Protein AF-A0A7Y7NI72-F1 (afdb_monomer)

Radius of gyration: 23.41 Å; Cα contacts (8 Å, |Δi|>4): 593; chains: 1; bounding box: 50×50×91 Å

Structure (mmCIF, N/CA/C/O backbone):
data_AF-A0A7Y7NI72-F1
#
_entry.id   AF-A0A7Y7NI72-F1
#
loop_
_atom_site.group_PDB
_atom_site.id
_atom_site.type_symbol
_atom_site.label_atom_id
_atom_site.label_alt_id
_atom_site.label_comp_id
_atom_site.label_asym_id
_atom_site.label_entity_id
_atom_site.label_seq_id
_atom_site.pdbx_PDB_ins_code
_atom_site.Cartn_x
_atom_site.Cartn_y
_atom_site.Cartn_z
_atom_site.occupancy
_atom_site.B_iso_or_equiv
_atom_site.auth_seq_id
_atom_site.auth_comp_id
_atom_site.auth_asym_id
_atom_site.auth_atom_id
_atom_site.pdbx_PDB_model_num
ATOM 1 N N . MET A 1 1 ? -14.167 2.691 52.948 1.00 35.19 1 MET A N 1
ATOM 2 C CA . MET A 1 1 ? -14.094 1.605 51.948 1.00 35.19 1 MET A CA 1
ATOM 3 C C . MET A 1 1 ? -15.358 1.647 51.094 1.00 35.19 1 MET A C 1
ATOM 5 O O . MET A 1 1 ? -16.311 0.945 51.371 1.00 35.19 1 MET A O 1
ATOM 9 N N . PHE A 1 2 ? -15.394 2.536 50.101 1.00 34.03 2 PHE A N 1
ATOM 10 C CA . PHE A 1 2 ? -16.442 2.590 49.077 1.00 34.03 2 PHE A CA 1
ATOM 11 C C . PHE A 1 2 ? -15.719 2.608 47.733 1.00 34.03 2 PHE A C 1
ATOM 13 O O . PHE A 1 2 ? -15.450 3.659 47.158 1.00 34.03 2 PHE A O 1
ATOM 20 N N . ILE A 1 3 ? -15.306 1.427 47.272 1.00 36.97 3 ILE A N 1
ATOM 21 C CA . ILE A 1 3 ? -14.880 1.257 45.885 1.00 36.97 3 ILE A CA 1
ATOM 22 C C . ILE A 1 3 ? -16.180 1.151 45.097 1.00 36.97 3 ILE A C 1
ATOM 24 O O . ILE A 1 3 ? -16.758 0.076 44.954 1.00 36.97 3 ILE A O 1
ATOM 28 N N . ALA A 1 4 ? -16.683 2.307 44.665 1.00 39.31 4 ALA A N 1
ATOM 29 C CA . ALA A 1 4 ? -17.740 2.367 43.678 1.00 39.31 4 ALA A CA 1
ATOM 30 C C . ALA A 1 4 ? -17.236 1.639 42.429 1.00 39.31 4 ALA A C 1
ATOM 32 O O . ALA A 1 4 ? -16.283 2.056 41.769 1.00 39.31 4 ALA A O 1
ATOM 33 N N . ASN A 1 5 ? -17.859 0.502 42.158 1.00 41.22 5 ASN A N 1
ATOM 34 C CA . ASN A 1 5 ? -17.678 -0.275 40.953 1.00 41.22 5 ASN A CA 1
ATOM 35 C C . ASN A 1 5 ? -18.276 0.550 39.804 1.00 41.22 5 ASN A C 1
ATOM 37 O O . ASN A 1 5 ? -19.458 0.424 39.487 1.00 41.22 5 ASN A O 1
ATOM 41 N N . THR A 1 6 ? -17.495 1.470 39.231 1.00 41.97 6 THR A N 1
ATOM 42 C CA . THR A 1 6 ? -17.896 2.225 38.043 1.00 41.97 6 THR A CA 1
ATOM 43 C C . THR A 1 6 ? -17.931 1.243 36.878 1.00 41.97 6 THR A C 1
ATOM 45 O O . THR A 1 6 ? -16.964 1.095 36.129 1.00 41.97 6 THR A O 1
ATOM 48 N N . LEU A 1 7 ? -19.050 0.534 36.732 1.00 46.41 7 LEU A N 1
ATOM 49 C CA . LEU A 1 7 ? -19.449 -0.069 35.471 1.00 46.41 7 LEU A CA 1
ATOM 50 C C . LEU A 1 7 ? -19.474 1.076 34.461 1.00 46.41 7 LEU A C 1
ATOM 52 O O . LEU A 1 7 ? -20.432 1.840 34.406 1.00 46.41 7 LEU A O 1
ATOM 56 N N . ALA A 1 8 ? -18.372 1.254 33.732 1.00 55.50 8 ALA A N 1
ATOM 57 C CA . ALA A 1 8 ? -18.283 2.244 32.678 1.00 55.50 8 ALA A CA 1
ATOM 58 C C . ALA A 1 8 ? -19.450 1.985 31.724 1.00 55.50 8 ALA A C 1
ATOM 60 O O . ALA A 1 8 ? -19.500 0.945 31.062 1.00 55.50 8 ALA A O 1
ATOM 61 N N . THR A 1 9 ? -20.414 2.902 31.710 1.00 57.38 9 THR A N 1
ATOM 62 C CA . THR A 1 9 ? -21.564 2.862 30.818 1.00 57.38 9 THR A CA 1
ATOM 63 C C . THR A 1 9 ? -21.022 2.809 29.398 1.00 57.38 9 THR A C 1
ATOM 65 O O . THR A 1 9 ? -20.339 3.725 28.934 1.00 57.38 9 THR A O 1
ATOM 68 N N . LYS A 1 10 ? -21.234 1.678 28.727 1.00 69.50 10 LYS A N 1
ATOM 69 C CA . LYS A 1 10 ? -20.748 1.474 27.363 1.00 69.50 10 LYS A CA 1
ATOM 70 C C . LYS A 1 10 ? -21.620 2.297 26.435 1.00 69.50 10 LYS A C 1
ATOM 72 O O . LYS A 1 10 ? -22.841 2.204 26.500 1.00 69.50 10 LYS A O 1
ATOM 77 N N . ALA A 1 11 ? -20.996 3.081 25.565 1.00 87.06 11 ALA A N 1
ATOM 78 C CA . ALA A 1 11 ? -21.735 3.922 24.627 1.00 87.06 11 ALA A CA 1
ATOM 79 C C . ALA A 1 11 ? -22.270 3.143 23.416 1.00 87.06 11 ALA A C 1
ATOM 81 O O . ALA A 1 11 ? -23.120 3.654 22.693 1.00 87.06 11 ALA A O 1
ATOM 82 N N . TYR A 1 12 ? -21.756 1.932 23.185 1.00 91.69 12 TYR A N 1
ATOM 83 C CA . TYR A 1 12 ? -22.093 1.094 22.038 1.00 91.69 12 TYR A CA 1
ATOM 84 C C . TYR A 1 12 ? -22.238 -0.363 22.479 1.00 91.69 12 TYR A C 1
ATOM 86 O O . TYR A 1 12 ? -21.427 -0.855 23.266 1.00 91.69 12 TYR A O 1
ATOM 94 N N . SER A 1 13 ? -23.244 -1.053 21.942 1.00 90.25 13 SER A N 1
ATOM 95 C CA . SER A 1 13 ? -23.438 -2.500 22.103 1.00 90.25 13 SER A CA 1
ATOM 96 C C . SER A 1 13 ? -22.599 -3.315 21.114 1.00 90.25 13 SER A C 1
ATOM 98 O O . SER A 1 13 ? -22.147 -4.405 21.460 1.00 90.25 13 SER A O 1
ATOM 100 N N . LYS A 1 14 ? -22.332 -2.755 19.923 1.00 96.75 14 LYS A N 1
ATOM 101 C CA . LYS A 1 14 ? -21.607 -3.406 18.826 1.00 96.75 14 LYS A CA 1
ATOM 102 C C . LYS A 1 14 ? -20.655 -2.461 18.100 1.00 96.75 14 LYS A C 1
ATOM 104 O O . LYS A 1 14 ? -20.971 -1.287 17.879 1.00 96.75 14 LYS A O 1
ATOM 109 N N . ILE A 1 15 ? -19.510 -2.991 17.677 1.00 97.88 15 ILE A N 1
ATOM 110 C CA . ILE A 1 15 ? -18.592 -2.347 16.736 1.00 97.88 15 ILE A CA 1
ATOM 111 C C . ILE A 1 15 ? -18.435 -3.188 15.465 1.00 97.88 15 ILE A C 1
ATOM 113 O O . ILE A 1 15 ? -18.338 -4.412 15.525 1.00 97.88 15 ILE A O 1
ATOM 117 N N . ILE A 1 16 ? -18.370 -2.525 14.310 1.00 98.44 16 ILE A N 1
ATOM 118 C CA . ILE A 1 16 ? -18.155 -3.166 13.006 1.00 98.44 16 ILE A CA 1
ATOM 119 C C . ILE A 1 16 ? -16.922 -2.540 12.358 1.00 98.44 16 ILE A C 1
ATOM 121 O O . ILE A 1 16 ? -16.902 -1.350 12.041 1.00 98.44 16 ILE A O 1
ATOM 125 N N . ILE A 1 17 ? -15.873 -3.339 12.178 1.00 98.75 17 ILE A N 1
ATOM 126 C CA . ILE A 1 17 ? -14.561 -2.904 11.705 1.00 98.75 17 ILE A CA 1
ATOM 127 C C . ILE A 1 17 ? -14.356 -3.369 10.264 1.00 98.75 17 ILE A C 1
ATOM 129 O O . ILE A 1 17 ? -14.002 -4.521 10.014 1.00 98.75 17 ILE A O 1
ATOM 133 N N . TYR A 1 18 ? -14.503 -2.453 9.313 1.00 98.81 18 TYR A N 1
ATOM 134 C CA . TYR A 1 18 ? -14.156 -2.667 7.913 1.00 98.81 18 TYR A CA 1
ATOM 135 C C . TYR A 1 18 ? -12.682 -2.359 7.695 1.00 98.81 18 TYR A C 1
ATOM 137 O O . TYR A 1 18 ? -12.223 -1.246 7.966 1.00 98.81 18 TYR A O 1
ATOM 145 N N . TYR A 1 19 ? -11.921 -3.319 7.173 1.00 98.75 19 TYR A N 1
ATOM 146 C CA . TYR A 1 19 ? -10.503 -3.099 6.923 1.00 98.75 19 TYR A CA 1
ATOM 147 C C . TYR A 1 19 ? -10.014 -3.607 5.574 1.00 98.75 19 TYR A C 1
ATOM 149 O O . TYR A 1 19 ? -10.492 -4.607 5.043 1.00 98.75 19 TYR A O 1
ATOM 157 N N . PHE A 1 20 ? -8.991 -2.933 5.055 1.00 98.25 20 PHE A N 1
ATOM 158 C CA . PHE A 1 20 ? -8.155 -3.417 3.964 1.00 98.25 20 PHE A CA 1
ATOM 159 C C . PHE A 1 20 ? -6.718 -3.566 4.452 1.00 98.25 20 PHE A C 1
ATOM 161 O O . PHE A 1 20 ? -6.204 -2.704 5.160 1.00 98.25 20 PHE A O 1
ATOM 168 N N . SER A 1 21 ? -6.034 -4.644 4.066 1.00 96.38 21 SER A N 1
ATOM 169 C CA . SER A 1 21 ? -4.609 -4.785 4.357 1.00 96.38 21 SER A CA 1
ATOM 170 C C . SER A 1 21 ? -3.868 -5.569 3.281 1.00 96.38 21 SER A C 1
ATOM 172 O O . SER A 1 21 ? -4.278 -6.662 2.892 1.00 96.38 21 SER A O 1
ATOM 174 N N . GLY A 1 22 ? -2.734 -5.023 2.840 1.00 94.06 22 GLY A N 1
ATOM 175 C CA . GLY A 1 22 ? -1.805 -5.721 1.957 1.00 94.06 22 GLY A CA 1
ATOM 176 C C . GLY A 1 22 ? -0.877 -6.664 2.723 1.00 94.06 22 GLY A C 1
ATOM 177 O O . GLY A 1 22 ? -0.915 -7.877 2.525 1.00 94.06 22 GLY A O 1
ATOM 178 N N . SER A 1 23 ? -0.066 -6.113 3.630 1.00 92.00 23 SER A N 1
ATOM 179 C CA . SER A 1 23 ? 0.963 -6.864 4.366 1.00 92.00 23 SER A CA 1
ATOM 180 C C . SER A 1 23 ? 0.609 -7.190 5.827 1.00 92.00 23 SER A C 1
ATOM 182 O O . SER A 1 23 ? 1.457 -7.720 6.544 1.00 92.00 23 SER A O 1
ATOM 184 N N . GLY A 1 24 ? -0.593 -6.829 6.293 1.00 95.25 24 GLY A N 1
ATOM 185 C CA . GLY A 1 24 ? -1.114 -7.184 7.619 1.00 95.25 24 GLY A CA 1
ATOM 186 C C . GLY A 1 24 ? -1.107 -6.082 8.689 1.00 95.25 24 GLY A C 1
ATOM 187 O O . GLY A 1 24 ? -1.696 -6.292 9.742 1.00 95.25 24 GLY A O 1
ATOM 188 N N . ASN A 1 25 ? -0.530 -4.898 8.441 1.00 96.56 25 ASN A N 1
ATOM 189 C CA . ASN A 1 25 ? -0.501 -3.806 9.434 1.00 96.56 25 ASN A CA 1
ATOM 190 C C . ASN A 1 25 ? -1.907 -3.400 9.897 1.00 96.56 25 ASN A C 1
ATOM 192 O O . ASN A 1 25 ? -2.226 -3.442 11.081 1.00 96.56 25 ASN A O 1
ATOM 196 N N . SER A 1 26 ? -2.772 -3.055 8.948 1.00 97.94 26 SER A N 1
ATOM 197 C CA . SER A 1 26 ? -4.152 -2.636 9.219 1.00 97.94 26 SER A CA 1
ATOM 198 C C . SER A 1 26 ? -5.009 -3.782 9.763 1.00 97.94 26 SER A C 1
ATOM 200 O O . SER A 1 26 ? -5.884 -3.541 10.588 1.00 97.94 26 SER A O 1
ATOM 202 N N . ARG A 1 27 ? -4.709 -5.035 9.378 1.00 97.75 27 ARG A N 1
ATOM 203 C CA . ARG A 1 27 ? -5.326 -6.230 9.980 1.00 97.75 27 ARG A CA 1
ATOM 204 C C . ARG A 1 27 ? -5.023 -6.305 11.476 1.00 97.75 27 ARG A C 1
ATOM 206 O O . ARG A 1 27 ? -5.924 -6.579 12.257 1.00 97.75 27 ARG A O 1
ATOM 213 N N . ASN A 1 28 ? -3.778 -6.050 11.877 1.00 98.12 28 ASN A N 1
ATOM 214 C CA . ASN A 1 28 ? -3.392 -6.065 13.287 1.00 98.12 28 ASN A CA 1
ATOM 215 C C . ASN A 1 28 ? -4.088 -4.954 14.074 1.00 98.12 28 ASN A C 1
ATOM 217 O O . ASN A 1 28 ? -4.602 -5.224 15.151 1.00 98.12 28 ASN A O 1
ATOM 221 N N . VAL A 1 29 ? -4.182 -3.743 13.517 1.00 98.50 29 VAL A N 1
ATOM 222 C CA . VAL A 1 29 ? -4.928 -2.639 14.146 1.00 98.50 29 VAL A CA 1
ATOM 223 C C . VAL A 1 29 ? -6.406 -2.994 14.333 1.00 98.50 29 VAL A C 1
ATOM 225 O O . VAL A 1 29 ? -6.930 -2.819 15.432 1.00 98.50 29 VAL A O 1
ATOM 228 N N . ALA A 1 30 ? -7.055 -3.547 13.303 1.00 98.50 30 ALA A N 1
ATOM 229 C CA . ALA A 1 30 ? -8.434 -4.029 13.395 1.00 98.50 30 ALA A CA 1
ATOM 230 C C . ALA A 1 30 ? -8.590 -5.110 14.481 1.00 98.50 30 ALA A C 1
ATOM 232 O O . ALA A 1 30 ? -9.500 -5.039 15.303 1.00 98.50 30 ALA A O 1
ATOM 233 N N . PHE A 1 31 ? -7.660 -6.068 14.540 1.00 98.38 31 PHE A N 1
ATOM 234 C CA . PHE A 1 31 ? -7.670 -7.127 15.548 1.00 98.38 31 PHE A CA 1
ATOM 235 C C . PHE A 1 31 ? -7.473 -6.598 16.974 1.00 98.38 31 PHE A C 1
ATOM 237 O O . PHE A 1 31 ? -8.208 -6.984 17.877 1.00 98.38 31 PHE A O 1
ATOM 244 N N . TRP A 1 32 ? -6.524 -5.682 17.194 1.00 98.38 32 TRP A N 1
ATOM 245 C CA . TRP A 1 32 ? -6.299 -5.080 18.512 1.00 98.38 32 TRP A CA 1
ATOM 246 C C . TRP A 1 32 ? -7.514 -4.297 19.006 1.00 98.38 32 TRP A C 1
ATOM 248 O O . TRP A 1 32 ? -7.806 -4.320 20.203 1.00 98.38 32 TRP A O 1
ATOM 258 N N . LEU A 1 33 ? -8.224 -3.627 18.095 1.00 98.00 33 LEU A N 1
ATOM 259 C CA . LEU A 1 33 ? -9.464 -2.927 18.407 1.00 98.00 33 LEU A CA 1
ATOM 260 C C . LEU A 1 33 ? -10.587 -3.908 18.775 1.00 98.00 33 LEU A C 1
ATOM 262 O O . LEU A 1 33 ? -11.217 -3.718 19.812 1.00 98.00 33 LEU A O 1
ATOM 266 N N . SER A 1 34 ? -10.775 -4.975 17.988 1.00 97.94 34 SER A N 1
ATOM 267 C CA . SER A 1 34 ? -11.763 -6.032 18.269 1.00 97.94 34 SER A CA 1
ATOM 268 C C . SER A 1 34 ? -11.530 -6.688 19.617 1.00 97.94 34 SER A C 1
ATOM 270 O O . SER A 1 34 ? -12.437 -6.745 20.439 1.00 97.94 34 SER A O 1
ATOM 272 N N . LYS A 1 35 ? -10.285 -7.090 19.899 1.00 97.56 35 LYS A N 1
ATOM 273 C CA . LYS A 1 35 ? -9.923 -7.685 21.188 1.00 97.56 35 LYS A CA 1
ATOM 274 C C . LYS A 1 35 ? -10.222 -6.749 22.349 1.00 97.56 35 LYS A C 1
ATOM 276 O O . LYS A 1 35 ? -10.753 -7.177 23.365 1.00 97.56 35 LYS A O 1
ATOM 281 N N . CYS A 1 36 ? -9.932 -5.458 22.193 1.00 96.88 36 CYS A N 1
ATOM 282 C CA . CYS A 1 36 ? -10.262 -4.489 23.229 1.00 96.88 36 CYS A CA 1
ATOM 283 C C . CYS A 1 36 ? -11.782 -4.330 23.414 1.00 96.88 36 CYS A C 1
ATOM 285 O O . CYS A 1 36 ? -12.222 -4.143 24.546 1.00 96.88 36 CYS A O 1
ATOM 287 N N . ALA A 1 37 ? -12.581 -4.410 22.349 1.00 96.81 37 ALA A N 1
ATOM 288 C CA . ALA A 1 37 ? -14.040 -4.385 22.441 1.00 96.81 37 ALA A CA 1
ATOM 289 C C . ALA A 1 37 ? -14.599 -5.631 23.142 1.00 96.81 37 ALA A C 1
ATOM 291 O O . ALA A 1 37 ? -15.364 -5.485 24.095 1.00 96.81 37 ALA A O 1
ATOM 292 N N . GLU A 1 38 ? -14.128 -6.822 22.764 1.00 96.06 38 GLU A N 1
ATOM 293 C CA . GLU A 1 38 ? -14.469 -8.102 23.401 1.00 96.06 38 GLU A CA 1
ATOM 294 C C . GLU A 1 38 ? -14.156 -8.082 24.909 1.00 96.06 38 GLU A C 1
ATOM 296 O O . GLU A 1 38 ? -15.019 -8.390 25.729 1.00 96.06 38 GLU A O 1
ATOM 301 N N . GLU A 1 39 ? -12.960 -7.620 25.300 1.00 95.75 39 GLU A N 1
ATOM 302 C CA . GLU A 1 39 ? -12.560 -7.453 26.710 1.00 95.75 39 GLU A CA 1
ATOM 303 C C . GLU A 1 39 ? -13.476 -6.489 27.483 1.00 95.75 39 GLU A C 1
ATOM 305 O O . GLU A 1 39 ? -13.670 -6.628 28.689 1.00 95.75 39 GLU A O 1
ATOM 310 N N . ASN A 1 40 ? -14.061 -5.508 26.792 1.00 93.81 40 ASN A N 1
ATOM 311 C CA . ASN A 1 40 ? -15.030 -4.575 27.361 1.00 93.81 40 ASN A CA 1
ATOM 312 C C . ASN A 1 40 ? -16.475 -5.051 27.144 1.00 93.81 40 ASN A C 1
ATOM 314 O O . ASN A 1 40 ? -17.396 -4.255 27.285 1.00 93.81 40 ASN A O 1
ATOM 318 N N . LYS A 1 41 ? -16.700 -6.334 26.820 1.00 94.75 41 LYS A N 1
ATOM 319 C CA . LYS A 1 41 ? -18.000 -6.956 26.500 1.00 94.75 41 LYS A CA 1
ATOM 320 C C . LYS A 1 41 ? -18.851 -6.103 25.544 1.00 94.75 41 LYS A C 1
ATOM 322 O O . LYS A 1 41 ? -19.997 -5.782 25.852 1.00 94.75 41 LYS A O 1
ATOM 327 N N . VAL A 1 42 ? -18.237 -5.632 24.465 1.00 96.31 42 VAL A N 1
ATOM 328 C CA . VAL A 1 42 ? -18.899 -5.010 23.313 1.00 96.31 42 VAL A CA 1
ATOM 329 C C . VAL A 1 42 ? -18.766 -5.996 22.162 1.00 96.31 42 VAL A C 1
ATOM 331 O O . VAL A 1 42 ? -17.664 -6.484 21.908 1.00 96.31 42 VAL A O 1
ATOM 334 N N . GLU A 1 43 ? -19.874 -6.314 21.494 1.00 97.25 43 GLU A N 1
ATOM 335 C CA . GLU A 1 43 ? -19.846 -7.205 20.335 1.00 97.25 43 GLU A CA 1
ATOM 336 C C . GLU A 1 43 ? -18.940 -6.601 19.256 1.00 97.25 43 GLU A C 1
ATOM 338 O O . GLU A 1 43 ? -18.970 -5.395 19.005 1.00 97.25 43 GLU A O 1
ATOM 343 N N . SER A 1 44 ? -18.104 -7.424 18.628 1.00 97.38 44 SER A N 1
ATOM 344 C CA . SER A 1 44 ? -17.161 -6.962 17.616 1.00 97.38 44 SER A CA 1
ATOM 345 C C . SER A 1 44 ? -17.227 -7.833 16.376 1.00 97.38 44 SER A C 1
ATOM 347 O O . SER A 1 44 ? -17.095 -9.053 16.447 1.00 97.38 44 SER A O 1
ATOM 349 N N . GLN A 1 45 ? -17.379 -7.184 15.225 1.00 97.81 45 GLN A N 1
ATOM 350 C CA . GLN A 1 45 ? -17.339 -7.816 13.917 1.00 97.81 45 GLN A CA 1
ATOM 351 C C . GLN A 1 45 ? -16.194 -7.213 13.105 1.00 97.81 45 GLN A C 1
ATOM 353 O O . GLN A 1 45 ? -16.117 -5.999 12.932 1.00 97.81 45 GLN A O 1
ATOM 358 N N . ILE A 1 46 ? -15.307 -8.052 12.571 1.00 98.06 46 ILE A N 1
ATOM 359 C CA . ILE A 1 46 ? -14.225 -7.616 11.683 1.00 98.06 46 ILE A CA 1
ATOM 360 C C . ILE A 1 46 ? -14.513 -8.097 10.259 1.00 98.06 46 ILE A C 1
ATOM 362 O O . ILE A 1 46 ? -14.623 -9.295 10.013 1.00 98.06 46 ILE A O 1
ATOM 366 N N . ILE A 1 47 ? -14.552 -7.167 9.306 1.00 98.19 47 ILE A N 1
ATOM 367 C CA . ILE A 1 47 ? -14.849 -7.428 7.898 1.00 98.19 47 ILE A CA 1
ATOM 368 C C . ILE A 1 47 ? -13.654 -7.008 7.044 1.00 98.19 47 ILE A C 1
ATOM 370 O O . ILE A 1 47 ? -13.299 -5.832 6.951 1.00 98.19 47 ILE A O 1
ATOM 374 N N . ASN A 1 48 ? -13.024 -7.981 6.387 1.00 97.94 48 ASN A N 1
ATOM 375 C CA . ASN A 1 48 ? -11.988 -7.705 5.402 1.00 97.94 48 ASN A CA 1
ATOM 376 C C . ASN A 1 48 ? -12.633 -7.325 4.068 1.00 97.94 48 ASN A C 1
ATOM 378 O O . ASN A 1 48 ? -13.144 -8.195 3.362 1.00 97.94 48 ASN A O 1
ATOM 382 N N . ILE A 1 49 ? -12.546 -6.056 3.668 1.00 98.06 49 ILE A N 1
ATOM 383 C CA . ILE A 1 49 ? -13.210 -5.579 2.444 1.00 98.06 49 ILE A CA 1
ATOM 384 C C . ILE A 1 49 ? -12.651 -6.237 1.171 1.00 98.06 49 ILE A C 1
ATOM 386 O O . ILE A 1 49 ? -13.278 -6.220 0.116 1.00 98.06 49 ILE A O 1
ATOM 390 N N . ALA A 1 50 ? -11.462 -6.841 1.257 1.00 96.00 50 ALA A N 1
ATOM 391 C CA . ALA A 1 50 ? -10.863 -7.616 0.176 1.00 96.00 50 ALA A CA 1
ATOM 392 C C . ALA A 1 50 ? -11.540 -8.980 -0.068 1.00 96.00 50 ALA A C 1
ATOM 394 O O . ALA A 1 50 ? -11.245 -9.600 -1.087 1.00 96.00 50 ALA A O 1
ATOM 395 N N . GLN A 1 51 ? -12.374 -9.460 0.860 1.00 95.44 51 GLN A N 1
ATOM 396 C CA . GLN A 1 51 ? -12.973 -10.804 0.850 1.00 95.44 51 GLN A CA 1
ATOM 397 C C . GLN A 1 51 ? -14.502 -10.799 0.729 1.00 95.44 51 GLN A C 1
ATOM 399 O O . GLN A 1 51 ? -15.108 -11.862 0.786 1.00 95.44 51 GLN A O 1
ATOM 404 N N . ILE A 1 52 ? -15.111 -9.630 0.551 1.00 95.31 52 ILE A N 1
ATOM 405 C CA . ILE A 1 52 ? -16.554 -9.470 0.348 1.00 95.31 52 ILE A CA 1
ATOM 406 C C . ILE A 1 52 ? -16.834 -8.898 -1.040 1.00 95.31 52 ILE A C 1
ATOM 408 O O . ILE A 1 52 ? -15.934 -8.329 -1.677 1.00 95.31 52 ILE A O 1
ATOM 412 N N . ASP A 1 53 ? -18.090 -8.995 -1.476 1.00 93.69 53 ASP A N 1
ATOM 413 C CA . ASP A 1 53 ? -18.572 -8.127 -2.540 1.00 93.69 53 ASP A CA 1
ATOM 414 C C . ASP A 1 53 ? -18.619 -6.677 -2.031 1.00 93.69 53 ASP A C 1
ATOM 416 O O . ASP A 1 53 ? -19.142 -6.381 -0.962 1.00 93.69 53 ASP A O 1
ATOM 420 N N . ARG A 1 54 ? -18.000 -5.768 -2.784 1.00 94.31 54 ARG A N 1
ATOM 421 C CA . ARG A 1 54 ? -17.934 -4.333 -2.462 1.00 94.31 54 ARG A CA 1
ATOM 422 C C . ARG A 1 54 ? -18.967 -3.520 -3.243 1.00 94.31 54 ARG A C 1
ATOM 424 O O . ARG A 1 54 ? -18.983 -2.296 -3.115 1.00 94.31 54 ARG A O 1
ATOM 431 N N . HIS A 1 55 ? -19.760 -4.171 -4.093 1.00 90.75 55 HIS A N 1
ATOM 432 C CA . HIS A 1 55 ? -20.829 -3.550 -4.870 1.00 90.75 55 HIS A CA 1
ATOM 433 C C . HIS A 1 55 ? -22.174 -3.631 -4.149 1.00 90.75 55 HIS A C 1
ATOM 435 O O . HIS A 1 55 ? -22.909 -2.647 -4.167 1.00 90.75 55 HIS A O 1
ATOM 441 N N . SER A 1 56 ? -22.441 -4.742 -3.462 1.00 91.19 56 SER A N 1
ATOM 442 C CA . SER A 1 56 ? -23.579 -4.903 -2.559 1.00 91.19 56 SER A CA 1
ATOM 443 C C . SER A 1 56 ? -23.106 -4.893 -1.104 1.00 91.19 56 SER A C 1
ATOM 445 O O . SER A 1 56 ? -22.548 -5.876 -0.625 1.00 91.19 56 SER A O 1
ATOM 447 N N . ILE A 1 57 ? -23.273 -3.761 -0.414 1.00 93.44 57 ILE A N 1
ATOM 448 C CA . ILE A 1 57 ? -22.875 -3.594 0.991 1.00 93.44 57 ILE A CA 1
ATOM 449 C C . ILE A 1 57 ? -24.138 -3.398 1.826 1.00 93.44 57 ILE A C 1
ATOM 451 O O . ILE A 1 57 ? -24.833 -2.395 1.652 1.00 93.44 57 ILE A O 1
ATOM 455 N N . ASP A 1 58 ? -24.397 -4.321 2.748 1.00 91.56 58 ASP A N 1
ATOM 456 C CA . ASP A 1 58 ? -25.546 -4.231 3.646 1.00 91.56 58 ASP A CA 1
ATOM 457 C C . ASP A 1 58 ? -25.445 -3.023 4.583 1.00 91.56 58 ASP A C 1
ATOM 459 O O . ASP A 1 58 ? -24.358 -2.597 4.997 1.00 91.56 58 ASP A O 1
ATOM 463 N N . ALA A 1 59 ? -26.603 -2.462 4.932 1.00 93.50 59 ALA A N 1
ATOM 464 C CA . ALA A 1 59 ? -26.668 -1.396 5.917 1.00 93.50 59 ALA A CA 1
ATOM 465 C C . ALA A 1 59 ? -26.205 -1.929 7.285 1.00 93.50 59 ALA A C 1
ATOM 467 O O . ALA A 1 59 ? -26.721 -2.944 7.755 1.00 93.50 59 ALA A O 1
ATOM 468 N N . PRO A 1 60 ? -25.247 -1.260 7.948 1.00 93.81 60 PRO A N 1
ATOM 469 C CA . PRO A 1 60 ? -24.821 -1.658 9.279 1.00 93.81 60 PRO A CA 1
ATOM 470 C C . PRO A 1 60 ? -25.955 -1.456 10.285 1.00 93.81 60 PRO A C 1
ATOM 472 O O . PRO A 1 60 ? -26.742 -0.514 10.171 1.00 93.81 60 PRO A O 1
ATOM 475 N N . GLU A 1 61 ? -25.992 -2.303 11.312 1.00 93.88 61 GLU A N 1
ATOM 476 C CA . GLU A 1 61 ? -26.998 -2.228 12.373 1.00 93.88 61 GLU A CA 1
ATOM 477 C C . GLU A 1 61 ? -27.058 -0.820 12.998 1.00 93.88 61 GLU A C 1
ATOM 479 O O . GLU A 1 61 ? -26.006 -0.245 13.330 1.00 93.88 61 GLU A O 1
ATOM 484 N N . PRO A 1 62 ? -28.258 -0.239 13.183 1.00 93.62 62 PRO A N 1
ATOM 485 C CA . PRO A 1 62 ? -28.414 1.055 13.836 1.00 93.62 62 PRO A CA 1
ATOM 486 C C . PRO A 1 62 ? -27.760 1.084 15.221 1.00 93.62 62 PRO A C 1
ATOM 488 O O . PRO A 1 62 ? -27.828 0.128 15.985 1.00 93.62 62 PRO A O 1
ATOM 491 N N . GLY A 1 63 ? -27.100 2.194 15.553 1.00 92.19 63 GLY A N 1
ATOM 492 C CA . GLY A 1 63 ? -26.432 2.368 16.849 1.00 92.19 63 GLY A CA 1
ATOM 493 C C . GLY A 1 63 ? -25.064 1.686 16.978 1.00 92.19 63 GLY A C 1
ATOM 494 O O . GLY A 1 63 ? -24.320 2.021 17.899 1.00 92.19 63 GLY A O 1
ATOM 495 N N . SER A 1 64 ? -24.674 0.813 16.041 1.00 96.81 64 SER A N 1
ATOM 496 C CA . SER A 1 64 ? -23.313 0.266 16.003 1.00 96.81 64 SER A CA 1
ATOM 497 C C . SER A 1 64 ? -22.268 1.349 15.709 1.00 96.81 64 SER A C 1
ATOM 499 O O . SER A 1 64 ? -22.523 2.312 14.971 1.00 96.81 64 SER A O 1
ATOM 501 N N . LEU A 1 65 ? -21.070 1.188 16.274 1.00 98.19 65 LEU A N 1
ATOM 502 C CA . LEU A 1 65 ? -19.909 2.010 15.937 1.00 98.19 65 LEU A CA 1
ATOM 503 C C . LEU A 1 65 ? -19.202 1.419 14.717 1.00 98.19 65 LEU A C 1
ATOM 505 O O . LEU A 1 65 ? -18.678 0.306 14.768 1.00 98.19 65 LEU A O 1
ATOM 509 N N . ILE A 1 66 ? -19.126 2.187 13.638 1.00 98.56 66 ILE A N 1
ATOM 510 C CA . ILE A 1 66 ? -18.454 1.761 12.410 1.00 98.56 66 ILE A CA 1
ATOM 511 C C . ILE A 1 66 ? -17.002 2.218 12.456 1.00 98.56 66 ILE A C 1
ATOM 513 O O . ILE A 1 66 ? -16.714 3.359 12.811 1.00 98.56 66 ILE A O 1
ATOM 517 N N . VAL A 1 67 ? -16.076 1.354 12.060 1.00 98.81 67 VAL A N 1
ATOM 518 C CA . VAL A 1 67 ? -14.649 1.671 12.016 1.00 98.81 67 VAL A CA 1
ATOM 519 C C . VAL A 1 67 ? -14.091 1.319 10.646 1.00 98.81 67 VAL A C 1
ATOM 521 O O . VAL A 1 67 ? -14.224 0.182 10.204 1.00 98.81 67 VAL A O 1
ATOM 524 N N . PHE A 1 68 ? -13.421 2.268 9.994 1.00 98.88 68 PHE A N 1
ATOM 525 C CA . PHE A 1 68 ? -12.667 2.012 8.764 1.00 98.88 68 PHE A CA 1
ATOM 526 C C . PHE A 1 68 ? -11.170 1.991 9.068 1.00 98.88 68 PHE A C 1
ATOM 528 O O . PHE A 1 68 ? -10.640 2.951 9.627 1.00 98.88 68 PHE A O 1
ATOM 535 N N . VAL A 1 69 ? -10.480 0.909 8.693 1.00 98.75 69 VAL A N 1
ATOM 536 C CA . VAL A 1 69 ? -9.036 0.734 8.916 1.00 98.75 69 VAL A CA 1
ATOM 537 C C . VAL A 1 69 ? -8.336 0.353 7.611 1.00 98.75 69 VAL A C 1
ATOM 539 O O . VAL A 1 69 ? -8.564 -0.715 7.051 1.00 98.75 69 VAL A O 1
ATOM 542 N N . SER A 1 70 ? -7.439 1.191 7.104 1.00 98.56 70 SER A N 1
ATOM 543 C CA . SER A 1 70 ? -6.737 0.916 5.838 1.00 98.56 70 SER A CA 1
ATOM 544 C C . SER A 1 70 ? -5.321 1.491 5.842 1.00 98.56 70 SER A C 1
ATOM 546 O O . SER A 1 70 ? -5.063 2.451 6.570 1.00 98.56 70 SER A O 1
ATOM 548 N N . PRO A 1 71 ? -4.369 0.946 5.061 1.00 97.31 71 PRO A N 1
ATOM 549 C CA . PRO A 1 71 ? -3.095 1.621 4.851 1.00 97.31 71 PRO A CA 1
ATOM 550 C C . PRO A 1 71 ? -3.274 2.965 4.143 1.00 97.31 71 PRO A C 1
ATOM 552 O O . PRO A 1 71 ? -4.282 3.187 3.471 1.00 97.31 71 PRO A O 1
ATOM 555 N N . VAL A 1 72 ? -2.270 3.829 4.281 1.00 96.50 72 VAL A N 1
ATOM 556 C CA . VAL A 1 72 ? -2.091 5.031 3.459 1.00 96.50 72 VAL A CA 1
ATOM 557 C C . VAL A 1 72 ? -1.206 4.687 2.265 1.00 96.50 72 VAL A C 1
ATOM 559 O O . VAL A 1 72 ? -0.080 4.229 2.453 1.00 96.50 72 VAL A O 1
ATOM 562 N N . HIS A 1 73 ? -1.699 4.905 1.048 1.00 95.06 73 HIS A N 1
ATOM 563 C CA . HIS A 1 73 ? -0.936 4.786 -0.195 1.00 95.06 73 HIS A CA 1
ATOM 564 C C . HIS A 1 73 ? -0.892 6.161 -0.865 1.00 95.06 73 HIS A C 1
ATOM 566 O O . HIS A 1 73 ? -1.937 6.709 -1.204 1.00 95.06 73 HIS A O 1
ATOM 572 N N . GLY A 1 74 ? 0.310 6.728 -1.014 1.00 94.19 74 GLY A N 1
ATOM 573 C CA . GLY A 1 74 ? 0.487 8.076 -1.560 1.00 94.19 74 GLY A CA 1
ATOM 574 C C . GLY A 1 74 ? -0.341 9.130 -0.825 1.00 94.19 74 GLY A C 1
ATOM 575 O O . GLY A 1 74 ? -1.104 9.847 -1.455 1.00 94.19 74 GLY A O 1
ATOM 576 N N . PHE A 1 75 ? -0.238 9.181 0.508 1.00 95.81 75 PHE A N 1
ATOM 577 C CA . PHE A 1 75 ? -0.896 10.199 1.345 1.00 95.81 75 PHE A CA 1
ATOM 578 C C . PHE A 1 75 ? -2.435 10.245 1.221 1.00 95.81 75 PHE A C 1
ATOM 580 O O . PHE A 1 75 ? -3.070 11.275 1.450 1.00 95.81 75 PHE A O 1
ATOM 587 N N . ASN A 1 76 ? -3.050 9.119 0.858 1.00 97.12 76 ASN A N 1
ATOM 588 C CA . ASN A 1 76 ? -4.494 8.919 0.875 1.00 97.12 76 ASN A CA 1
ATOM 589 C C . ASN A 1 76 ? -4.825 7.459 1.238 1.00 97.12 76 ASN A C 1
ATOM 591 O O . ASN A 1 76 ? -3.945 6.594 1.238 1.00 97.12 76 ASN A O 1
ATOM 595 N N . TYR A 1 77 ? -6.088 7.144 1.527 1.00 97.88 77 TYR A N 1
ATOM 596 C CA . TYR A 1 77 ? -6.521 5.751 1.465 1.00 97.88 77 TYR A CA 1
ATOM 597 C C . TYR A 1 77 ? -6.422 5.232 0.022 1.00 97.88 77 TYR A C 1
ATOM 599 O O . TYR A 1 77 ? -6.641 5.990 -0.925 1.00 97.88 77 TYR A O 1
ATOM 607 N N . PRO A 1 78 ? -6.115 3.938 -0.174 1.00 97.06 78 PRO A N 1
ATOM 608 C CA . PRO A 1 78 ? -6.064 3.350 -1.500 1.00 97.06 78 PRO A CA 1
ATOM 609 C C . PRO A 1 78 ? -7.441 3.353 -2.175 1.00 97.06 78 PRO A C 1
ATOM 611 O O . PRO A 1 78 ? -8.457 3.247 -1.472 1.00 97.06 78 PRO A O 1
ATOM 614 N N . PRO A 1 79 ? -7.483 3.385 -3.521 1.00 97.19 79 PRO A N 1
ATOM 615 C CA . PRO A 1 79 ? -8.709 3.268 -4.302 1.00 97.19 79 PRO A CA 1
ATOM 616 C C . PRO A 1 79 ? -9.675 2.193 -3.794 1.00 97.19 79 PRO A C 1
ATOM 618 O O . PRO A 1 79 ? -10.848 2.499 -3.617 1.00 97.19 79 PRO A O 1
ATOM 621 N N . ILE A 1 80 ? -9.216 0.981 -3.451 1.00 97.56 80 ILE A N 1
ATOM 622 C CA . ILE A 1 80 ? -10.090 -0.068 -2.886 1.00 97.56 80 ILE A CA 1
ATOM 623 C C . ILE A 1 80 ? -10.902 0.380 -1.654 1.00 97.56 80 ILE A C 1
ATOM 625 O O . ILE A 1 80 ? -12.076 0.029 -1.552 1.00 97.56 80 ILE A O 1
ATOM 629 N N . MET A 1 81 ? -10.316 1.158 -0.737 1.00 98.38 81 MET A N 1
ATOM 630 C CA . MET A 1 81 ? -11.007 1.652 0.461 1.00 98.38 81 MET A CA 1
ATOM 631 C C . MET A 1 81 ? -11.850 2.892 0.148 1.00 98.38 81 MET A C 1
ATOM 633 O O . MET A 1 81 ? -12.993 2.972 0.586 1.00 98.38 81 MET A O 1
ATOM 637 N N . LEU A 1 82 ? -11.345 3.831 -0.657 1.00 98.00 82 LEU A N 1
ATOM 638 C CA . LEU A 1 82 ? -12.129 5.006 -1.062 1.00 98.00 82 LEU A CA 1
ATOM 639 C C . LEU A 1 82 ? -13.379 4.602 -1.852 1.00 98.00 82 LEU A C 1
ATOM 641 O O . LEU A 1 82 ? -14.474 5.079 -1.576 1.00 98.00 82 LEU A O 1
ATOM 645 N N . HIS A 1 83 ? -13.239 3.666 -2.791 1.00 97.69 83 HIS A N 1
ATOM 646 C CA . HIS A 1 83 ? -14.345 3.108 -3.567 1.00 97.69 83 HIS A CA 1
ATOM 647 C C . HIS A 1 83 ? -15.359 2.376 -2.692 1.00 97.69 83 HIS A C 1
ATOM 649 O O . HIS A 1 83 ? -16.553 2.434 -2.991 1.00 97.69 83 HIS A O 1
ATOM 655 N N . PHE A 1 84 ? -14.892 1.706 -1.636 1.00 98.50 84 PHE A N 1
ATOM 656 C CA . PHE A 1 84 ? -15.752 1.079 -0.640 1.00 98.50 84 PHE A CA 1
ATOM 657 C C . PHE A 1 84 ? -16.540 2.133 0.146 1.00 98.50 84 PHE A C 1
ATOM 659 O O . PHE A 1 84 ? -17.762 2.067 0.171 1.00 98.50 84 PHE A O 1
ATOM 666 N N . ILE A 1 85 ? -15.876 3.160 0.687 1.00 98.44 85 ILE A N 1
ATOM 667 C CA . ILE A 1 85 ? -16.522 4.266 1.417 1.00 98.44 85 ILE A CA 1
ATOM 668 C C . ILE A 1 85 ? -17.531 5.016 0.530 1.00 98.44 85 ILE A C 1
ATOM 670 O O . ILE A 1 85 ? -18.627 5.343 0.979 1.00 98.44 85 ILE A O 1
ATOM 674 N N . MET A 1 86 ? -17.211 5.250 -0.748 1.00 97.81 86 MET A N 1
ATOM 675 C CA . MET A 1 86 ? -18.133 5.884 -1.702 1.00 97.81 86 MET A CA 1
ATOM 676 C C . MET A 1 86 ? -19.385 5.042 -1.976 1.00 97.81 86 MET A C 1
ATOM 678 O O . MET A 1 86 ? -20.470 5.603 -2.135 1.00 97.81 86 MET A O 1
ATOM 682 N N . ARG A 1 87 ? -19.260 3.710 -2.014 1.00 97.56 87 ARG A N 1
ATOM 683 C CA . ARG A 1 87 ? -20.388 2.779 -2.206 1.00 97.56 87 ARG A CA 1
ATOM 684 C C . ARG A 1 87 ? -21.126 2.445 -0.917 1.00 97.56 87 ARG A C 1
ATOM 686 O O . ARG A 1 87 ? -22.255 1.981 -0.983 1.00 97.56 87 ARG A O 1
ATOM 693 N N . PHE A 1 88 ? -20.511 2.711 0.231 1.00 98.06 88 PHE A N 1
ATOM 694 C CA . PHE A 1 88 ? -21.081 2.421 1.537 1.00 98.06 88 PHE A CA 1
ATOM 695 C C . PHE A 1 88 ? -22.480 3.053 1.673 1.00 98.06 88 PHE A C 1
ATOM 697 O O . PHE A 1 88 ? -22.663 4.203 1.239 1.00 98.06 88 PHE A O 1
ATOM 704 N N . PRO A 1 89 ? -23.473 2.334 2.227 1.00 97.06 89 PRO A N 1
ATOM 705 C CA . PRO A 1 89 ? -24.842 2.828 2.327 1.00 97.06 89 PRO A CA 1
ATOM 706 C C . PRO A 1 89 ? -24.908 4.118 3.148 1.00 97.06 89 PRO A C 1
ATOM 708 O O . PRO A 1 89 ? -24.041 4.392 3.976 1.00 97.06 89 PRO A O 1
ATOM 711 N N . LYS A 1 90 ? -25.940 4.934 2.910 1.00 97.31 90 LYS A N 1
ATOM 712 C CA . LYS A 1 90 ? -26.233 6.083 3.779 1.00 97.31 90 LYS A CA 1
ATOM 713 C C . LYS A 1 90 ? -26.645 5.576 5.163 1.00 97.31 90 LYS A C 1
ATOM 715 O O . LYS A 1 90 ? -27.271 4.526 5.274 1.00 97.31 90 LYS A O 1
ATOM 720 N N . GLY A 1 91 ? -26.321 6.321 6.212 1.00 96.12 91 GLY A N 1
ATOM 721 C CA . GLY A 1 91 ? -26.615 5.908 7.583 1.00 96.12 91 GLY A CA 1
ATOM 722 C C . GLY A 1 91 ? -26.356 7.024 8.582 1.00 96.12 91 GLY A C 1
ATOM 723 O O . GLY A 1 91 ? -25.792 8.049 8.225 1.00 96.12 91 GLY A O 1
ATOM 724 N N . LYS A 1 92 ? -26.782 6.832 9.835 1.00 97.31 92 LYS A N 1
ATOM 725 C CA . LYS A 1 92 ? -26.638 7.823 10.924 1.00 97.31 92 LYS A CA 1
ATOM 726 C C . LYS A 1 92 ? -25.659 7.383 12.018 1.00 97.31 92 LYS A C 1
ATOM 728 O O . LYS A 1 92 ? -25.509 8.057 13.038 1.00 97.31 92 LYS A O 1
ATOM 733 N N . ASN A 1 93 ? -25.003 6.239 11.825 1.00 97.62 93 ASN A N 1
ATOM 734 C CA . ASN A 1 93 ? -24.074 5.661 12.788 1.00 97.62 93 ASN A CA 1
ATOM 735 C C . ASN A 1 93 ? -22.881 6.589 13.063 1.00 97.62 93 ASN A C 1
ATOM 737 O O . ASN A 1 93 ? -22.513 7.466 12.271 1.00 97.62 93 ASN A O 1
ATOM 741 N N . LYS A 1 94 ? -22.248 6.360 14.213 1.00 98.25 94 LYS A N 1
ATOM 742 C CA . LYS A 1 94 ? -20.981 6.999 14.566 1.00 98.25 94 LYS A CA 1
ATOM 743 C C . LYS A 1 94 ? -19.848 6.272 13.846 1.00 98.25 94 LYS A C 1
ATOM 745 O O . LYS A 1 94 ? -19.854 5.044 13.778 1.00 98.25 94 LYS A O 1
ATOM 750 N N . VAL A 1 95 ? -18.878 7.024 13.327 1.00 98.56 95 VAL A N 1
ATOM 751 C CA . VAL A 1 95 ? -17.749 6.469 12.568 1.00 98.56 95 VAL A CA 1
ATOM 752 C C . VAL A 1 95 ? -16.412 6.796 13.220 1.00 98.56 95 VAL A C 1
ATOM 754 O O . VAL A 1 95 ? -16.166 7.924 13.644 1.00 98.56 95 VAL A O 1
ATOM 757 N N . VAL A 1 96 ? -15.510 5.823 13.235 1.00 98.62 96 VAL A N 1
ATOM 758 C CA . VAL A 1 96 ? -14.090 6.009 13.518 1.00 98.62 96 VAL A CA 1
ATOM 759 C C . VAL A 1 96 ? -13.284 5.795 12.242 1.00 98.62 96 VAL A C 1
ATOM 761 O O . VAL A 1 96 ? -13.420 4.768 11.578 1.00 98.62 96 VAL A O 1
ATOM 764 N N . LEU A 1 97 ? -12.408 6.742 11.915 1.00 98.62 97 LEU A N 1
ATOM 765 C CA . LEU A 1 97 ? -11.448 6.590 10.823 1.00 98.62 97 LEU A CA 1
ATOM 766 C C . LEU A 1 97 ? -10.070 6.262 11.388 1.00 98.62 97 LEU A C 1
ATOM 768 O O . LEU A 1 97 ? -9.537 6.980 12.231 1.00 98.62 97 LEU A O 1
ATOM 772 N N . MET A 1 98 ? -9.470 5.174 10.924 1.00 98.56 98 MET A N 1
ATOM 773 C CA . MET A 1 98 ? -8.118 4.789 11.309 1.00 98.56 98 MET A CA 1
ATOM 774 C C . MET A 1 98 ? -7.294 4.459 10.081 1.00 98.56 98 MET A C 1
ATOM 776 O O . MET A 1 98 ? -7.784 3.891 9.103 1.00 98.56 98 MET A O 1
ATOM 780 N N . ASN A 1 99 ? -6.010 4.773 10.126 1.00 97.75 99 ASN A N 1
ATOM 781 C CA . ASN A 1 99 ? -5.100 4.361 9.074 1.00 97.75 99 ASN A CA 1
ATOM 782 C C . ASN A 1 99 ? -3.859 3.690 9.646 1.00 97.75 99 ASN A C 1
ATOM 784 O O . ASN A 1 99 ? -3.587 3.753 10.845 1.00 97.75 99 ASN A O 1
ATOM 788 N N . THR A 1 100 ? -3.107 3.039 8.767 1.00 97.56 100 THR A N 1
ATOM 789 C CA . THR A 1 100 ? -1.718 2.694 9.057 1.00 97.56 100 THR A CA 1
ATOM 790 C C . THR A 1 100 ? -0.809 3.451 8.113 1.00 97.56 100 THR A C 1
ATOM 792 O O . THR A 1 100 ? -0.950 3.316 6.895 1.00 97.56 100 THR A O 1
ATOM 795 N N . ARG A 1 101 ? 0.134 4.200 8.675 1.00 95.12 101 ARG A N 1
ATOM 796 C CA . ARG A 1 101 ? 1.113 5.009 7.943 1.00 95.12 101 ARG A CA 1
ATOM 797 C C . ARG A 1 101 ? 2.533 4.598 8.312 1.00 95.12 101 ARG A C 1
ATOM 799 O O . ARG A 1 101 ? 2.731 3.904 9.307 1.00 95.12 101 ARG A O 1
ATOM 806 N N . ALA A 1 102 ? 3.491 4.983 7.475 1.00 92.69 102 ALA A N 1
ATOM 807 C CA . ALA A 1 102 ? 4.886 4.570 7.569 1.00 92.69 102 ALA A CA 1
ATOM 808 C C . ALA A 1 102 ? 5.586 5.166 8.802 1.00 92.69 102 ALA A C 1
ATOM 810 O O . ALA A 1 102 ? 6.158 6.248 8.733 1.00 92.69 102 ALA A O 1
ATOM 811 N N . GLY A 1 103 ? 5.550 4.446 9.921 1.00 92.12 103 GLY A N 1
ATOM 812 C CA . GLY A 1 103 ? 6.346 4.754 11.103 1.00 92.12 103 GLY A CA 1
ATOM 813 C C . GLY A 1 103 ? 7.785 4.268 10.943 1.00 92.12 103 GLY A C 1
ATOM 814 O O . GLY A 1 103 ? 8.026 3.148 10.475 1.00 92.12 103 GLY A O 1
ATOM 815 N N . MET A 1 104 ? 8.741 5.094 11.367 1.00 90.06 104 MET A N 1
ATOM 816 C CA . MET A 1 104 ? 10.157 4.727 11.485 1.00 90.06 104 MET A CA 1
ATOM 817 C C . MET A 1 104 ? 10.615 4.868 12.939 1.00 90.06 104 MET A C 1
ATOM 819 O O . MET A 1 104 ? 9.869 5.338 13.795 1.00 90.06 104 MET A O 1
ATOM 823 N N . LEU A 1 105 ? 11.830 4.408 13.234 1.00 92.50 105 LEU A N 1
ATOM 824 C CA . LEU A 1 105 ? 12.395 4.437 14.580 1.00 92.50 105 LEU A CA 1
ATOM 825 C C . LEU A 1 105 ? 13.764 5.112 14.552 1.00 92.50 105 LEU A C 1
ATOM 827 O O . LEU A 1 105 ? 14.679 4.607 13.903 1.00 92.50 105 LEU A O 1
ATOM 831 N N . ILE A 1 106 ? 13.897 6.211 15.294 1.00 90.81 106 ILE A N 1
ATOM 832 C CA . ILE A 1 106 ? 15.169 6.885 15.569 1.00 90.81 106 ILE A CA 1
ATOM 833 C C . ILE A 1 106 ? 15.415 6.770 17.076 1.00 90.81 106 ILE A C 1
ATOM 835 O O . ILE A 1 106 ? 14.701 7.358 17.890 1.00 90.81 106 ILE A O 1
ATOM 839 N N . GLY A 1 107 ? 16.377 5.934 17.472 1.00 89.94 107 GLY A N 1
ATOM 840 C CA . GLY A 1 107 ? 16.572 5.573 18.879 1.00 89.94 107 GLY A CA 1
ATOM 841 C C . GLY A 1 107 ? 15.338 4.869 19.461 1.00 89.94 107 GLY A C 1
ATOM 842 O O . GLY A 1 107 ? 15.022 3.744 19.079 1.00 89.94 107 GLY A O 1
ATOM 843 N N . LYS A 1 108 ? 14.643 5.530 20.396 1.00 90.19 108 LYS A N 1
ATOM 844 C CA . LYS A 1 108 ? 13.356 5.078 20.970 1.00 90.19 108 LYS A CA 1
ATOM 845 C C . LYS A 1 108 ? 12.154 5.892 20.466 1.00 90.19 108 LYS A C 1
ATOM 847 O O . LYS A 1 108 ? 11.024 5.602 20.848 1.00 90.19 108 LYS A O 1
ATOM 852 N N . PHE A 1 109 ? 12.382 6.909 19.638 1.00 93.12 109 PHE A N 1
ATOM 853 C CA . PHE A 1 109 ? 11.333 7.779 19.126 1.00 93.12 109 PHE A CA 1
ATOM 854 C C . PHE A 1 109 ? 10.745 7.208 17.833 1.00 93.12 109 PHE A C 1
ATOM 856 O O . PHE A 1 109 ? 11.471 6.953 16.868 1.00 93.12 109 PHE A O 1
ATOM 863 N N . ILE A 1 110 ? 9.427 6.993 17.828 1.00 93.44 110 ILE A N 1
ATOM 864 C CA . ILE A 1 110 ? 8.686 6.595 16.629 1.00 93.44 110 ILE A CA 1
ATOM 865 C C . ILE A 1 110 ? 8.375 7.865 15.853 1.00 93.44 110 ILE A C 1
ATOM 867 O O . ILE A 1 110 ? 7.562 8.673 16.301 1.00 93.44 110 ILE A O 1
ATOM 871 N N . THR A 1 111 ? 9.013 8.040 14.700 1.00 91.12 111 THR A N 1
ATOM 872 C CA . THR A 1 111 ? 8.706 9.179 13.839 1.00 91.12 111 THR A CA 1
ATOM 873 C C . THR A 1 111 ? 7.340 8.948 13.198 1.00 91.12 111 THR A C 1
ATOM 875 O O . THR A 1 111 ? 7.106 7.857 12.656 1.00 91.12 111 THR A O 1
ATOM 878 N N . PRO A 1 112 ? 6.433 9.935 13.246 1.00 89.62 112 PRO A N 1
ATOM 879 C CA . PRO A 1 112 ? 5.128 9.792 12.632 1.00 89.62 112 PRO A CA 1
ATOM 880 C C . PRO A 1 112 ? 5.272 9.661 11.115 1.00 89.62 112 PRO A C 1
ATOM 882 O O . PRO A 1 112 ? 6.079 10.353 10.493 1.00 89.62 112 PRO A O 1
ATOM 885 N N . GLY A 1 113 ? 4.481 8.769 10.523 1.00 91.50 113 GLY A N 1
ATOM 886 C CA . GLY A 1 113 ? 4.246 8.814 9.083 1.00 91.50 113 GLY A CA 1
ATOM 887 C C . GLY A 1 113 ? 3.319 9.977 8.721 1.00 91.50 113 GLY A C 1
ATOM 888 O O . GLY A 1 113 ? 2.815 10.686 9.587 1.00 91.50 113 GLY A O 1
ATOM 889 N N . ILE A 1 114 ? 3.008 10.121 7.438 1.00 93.19 114 ILE A N 1
ATOM 890 C CA . ILE A 1 114 ? 2.089 11.157 6.949 1.00 93.19 114 ILE A CA 1
ATOM 891 C C . ILE A 1 114 ? 0.782 10.490 6.521 1.00 93.19 114 ILE A C 1
ATOM 893 O O . ILE A 1 114 ? 0.798 9.479 5.812 1.00 93.19 114 ILE A O 1
ATOM 897 N N . THR A 1 115 ? -0.350 11.025 6.978 1.00 95.44 115 THR A N 1
ATOM 898 C CA . THR A 1 115 ? -1.675 10.548 6.558 1.00 95.44 115 THR A CA 1
ATOM 899 C C . THR A 1 115 ? -2.087 11.180 5.239 1.00 95.44 115 THR A C 1
ATOM 901 O O . THR A 1 115 ? -2.668 10.502 4.387 1.00 95.44 115 THR A O 1
ATOM 904 N N . GLY A 1 116 ? -1.796 12.469 5.084 1.00 95.25 116 GLY A N 1
ATOM 905 C CA . GLY A 1 116 ? -2.279 13.283 3.986 1.00 95.25 116 GLY A CA 1
ATOM 906 C C . GLY A 1 116 ? -3.785 13.522 4.033 1.00 95.25 116 GLY A C 1
ATOM 907 O O . GLY A 1 116 ? -4.393 13.705 5.086 1.00 95.25 116 GLY A O 1
ATOM 908 N N . ILE A 1 117 ? -4.428 13.455 2.871 1.00 95.69 117 ILE A N 1
ATOM 909 C CA . ILE A 1 117 ? -5.845 13.805 2.715 1.00 95.69 117 ILE A CA 1
ATOM 910 C C . ILE A 1 117 ? -6.818 12.673 3.085 1.00 95.69 117 ILE A C 1
ATOM 912 O O . ILE A 1 117 ? -8.030 12.865 2.994 1.00 95.69 117 ILE A O 1
ATOM 916 N N . ALA A 1 118 ? -6.320 11.503 3.510 1.00 96.38 118 ALA A N 1
ATOM 917 C CA . ALA A 1 118 ? -7.134 10.296 3.702 1.00 96.38 118 ALA A CA 1
ATOM 918 C C . ALA A 1 118 ? -8.346 10.514 4.615 1.00 96.38 118 ALA A C 1
ATOM 920 O O . ALA A 1 118 ? -9.472 10.142 4.271 1.00 96.38 118 ALA A O 1
ATOM 921 N N . PHE A 1 119 ? -8.116 11.126 5.779 1.00 96.19 119 PHE A N 1
ATOM 922 C CA . PHE A 1 119 ? -9.177 11.372 6.746 1.00 96.19 119 PHE A CA 1
ATOM 923 C C . PHE A 1 119 ? -10.107 12.496 6.307 1.00 96.19 119 PHE A C 1
ATOM 925 O O . PHE A 1 119 ? -11.314 12.325 6.431 1.00 96.19 119 PHE A O 1
ATOM 932 N N . TYR A 1 120 ? -9.582 13.587 5.744 1.00 94.81 120 TYR A N 1
ATOM 933 C CA . TYR A 1 120 ? -10.393 14.707 5.258 1.00 94.81 120 TYR A CA 1
ATOM 934 C C . TYR A 1 120 ? -11.376 14.264 4.169 1.00 94.81 120 TYR A C 1
ATOM 936 O O . TYR A 1 120 ? -12.582 14.473 4.300 1.00 94.81 120 TYR A O 1
ATOM 944 N N . LEU A 1 121 ? -10.879 13.574 3.138 1.00 96.06 121 LEU A N 1
ATOM 945 C CA . LEU A 1 121 ? -11.700 13.100 2.025 1.00 96.06 121 LEU A CA 1
ATOM 946 C C . LEU A 1 121 ? -12.749 12.080 2.490 1.00 96.06 121 LEU A C 1
ATOM 948 O O . LEU A 1 121 ? -13.925 12.189 2.150 1.00 96.06 121 LEU A O 1
ATOM 952 N N . SER A 1 122 ? -12.339 11.104 3.302 1.00 97.56 122 SER A N 1
ATOM 953 C CA . SER A 1 122 ? -13.251 10.059 3.784 1.00 97.56 122 SER A CA 1
ATOM 954 C C . SER A 1 122 ? -14.306 10.610 4.738 1.00 97.56 122 SER A C 1
ATOM 956 O O . SER A 1 122 ? -15.469 10.224 4.64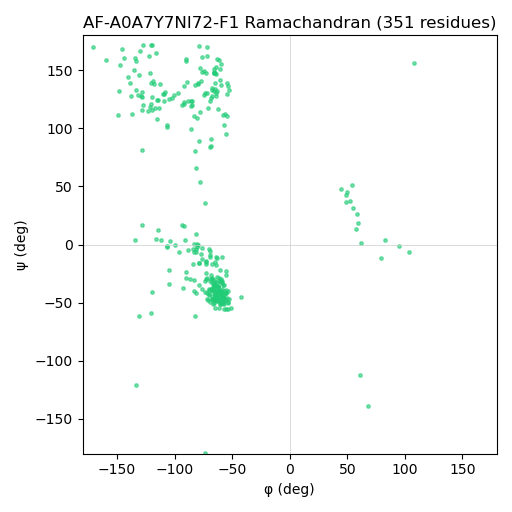9 1.00 97.56 122 SER A O 1
ATOM 958 N N . ALA A 1 123 ? -13.918 11.528 5.630 1.00 97.50 123 ALA A N 1
ATOM 959 C CA . ALA A 1 123 ? -14.840 12.202 6.533 1.00 97.50 123 ALA A CA 1
ATOM 960 C C . ALA A 1 123 ? -15.894 12.987 5.751 1.00 97.50 123 ALA A C 1
ATOM 962 O O . ALA A 1 123 ? -17.078 12.831 6.034 1.00 97.50 123 ALA A O 1
ATOM 963 N N . LEU A 1 124 ? -15.483 13.755 4.737 1.00 97.69 124 LEU A N 1
ATOM 964 C CA . LEU A 1 124 ? -16.397 14.505 3.878 1.00 97.69 124 LEU A CA 1
ATOM 965 C C . LEU A 1 124 ? -17.430 13.584 3.208 1.00 97.69 124 LEU A C 1
ATOM 967 O O . LEU A 1 124 ? -18.630 13.822 3.328 1.00 97.69 124 LEU A O 1
ATOM 971 N N . ILE A 1 125 ? -16.980 12.497 2.568 1.00 98.50 125 ILE A N 1
ATOM 972 C CA . ILE A 1 125 ? -17.871 11.533 1.894 1.00 98.50 125 ILE A CA 1
ATOM 973 C C . ILE A 1 125 ? -18.875 10.922 2.883 1.00 98.50 125 ILE A C 1
ATOM 975 O O . ILE A 1 125 ? -20.061 10.799 2.577 1.00 98.50 125 ILE A O 1
ATOM 979 N N . LEU A 1 126 ? -18.415 10.537 4.075 1.00 98.62 126 LEU A N 1
ATOM 980 C CA . LEU A 1 126 ? -19.258 9.914 5.096 1.00 98.62 126 LEU A CA 1
ATOM 981 C C . LEU A 1 126 ? -20.256 10.901 5.717 1.00 98.62 126 LEU A C 1
ATOM 983 O O . LEU A 1 126 ? -21.405 10.529 5.942 1.00 98.62 126 LEU A O 1
ATOM 987 N N . ILE A 1 127 ? -19.858 12.154 5.944 1.00 98.50 127 ILE A N 1
ATOM 988 C CA . ILE A 1 127 ? -20.756 13.206 6.443 1.00 98.50 127 ILE A CA 1
ATOM 989 C C . ILE A 1 127 ? -21.873 13.478 5.430 1.00 98.50 127 ILE A C 1
ATOM 991 O O . ILE A 1 127 ? -23.042 13.498 5.807 1.00 98.50 127 ILE A O 1
ATOM 995 N N . ILE A 1 128 ? -21.546 13.579 4.136 1.00 98.50 128 ILE A N 1
ATOM 996 C CA . ILE A 1 128 ? -22.542 13.724 3.055 1.00 98.50 128 ILE A CA 1
ATOM 997 C C . ILE A 1 128 ? -23.520 12.533 3.027 1.00 98.50 128 ILE A C 1
ATOM 999 O O . ILE A 1 128 ? -24.693 12.679 2.687 1.00 98.50 128 ILE A O 1
ATOM 1003 N N . LYS A 1 129 ? -23.063 11.340 3.421 1.00 98.00 129 LYS A N 1
ATOM 1004 C CA . LYS A 1 129 ? -23.892 10.129 3.546 1.00 98.00 129 LYS A CA 1
ATOM 1005 C C . LYS A 1 129 ? -24.715 10.055 4.842 1.00 98.00 129 LYS A C 1
ATOM 1007 O O . LYS A 1 129 ? -25.447 9.080 5.017 1.00 98.00 129 LYS A O 1
ATOM 1012 N N . GLY A 1 130 ? -24.631 11.062 5.713 1.00 98.06 130 GLY A N 1
ATOM 1013 C CA . GLY A 1 130 ? -25.401 11.180 6.955 1.00 98.06 130 GLY A CA 1
ATOM 1014 C C . GLY A 1 130 ? -24.692 10.667 8.212 1.00 98.06 130 GLY A C 1
ATOM 1015 O O . GLY A 1 130 ? -25.254 10.754 9.307 1.00 98.06 130 GLY A O 1
ATOM 1016 N N . PHE A 1 131 ? -23.469 10.143 8.089 1.00 98.38 131 PHE A N 1
ATOM 1017 C CA . PHE A 1 131 ? -22.715 9.650 9.238 1.00 98.38 131 PHE A CA 1
ATOM 1018 C C . PHE A 1 131 ? -22.126 10.803 10.045 1.00 98.38 131 PHE A C 1
ATOM 1020 O O . PHE A 1 131 ? -21.923 11.911 9.554 1.00 98.38 131 PHE A O 1
ATOM 1027 N N . SER A 1 132 ? -21.763 10.516 11.293 1.00 97.69 132 SER A N 1
ATOM 1028 C CA . SER A 1 132 ? -21.009 11.462 12.118 1.00 97.69 132 SER A CA 1
ATOM 1029 C C . SER A 1 132 ? -19.678 10.860 12.541 1.00 97.69 132 SER A C 1
ATOM 1031 O O . SER A 1 132 ? -19.623 9.811 13.188 1.00 97.69 132 SER A O 1
ATOM 1033 N N . ILE A 1 133 ? -18.588 11.532 12.171 1.00 97.94 133 ILE A N 1
ATOM 1034 C CA . ILE A 1 133 ? -17.246 11.126 12.585 1.00 97.94 133 ILE A CA 1
ATOM 1035 C C . ILE A 1 133 ? -17.137 11.366 14.086 1.00 97.94 133 ILE A C 1
ATOM 1037 O O . ILE A 1 133 ? -17.435 12.454 14.560 1.00 97.94 133 ILE A O 1
ATOM 1041 N N . LYS A 1 134 ? -16.759 10.325 14.824 1.00 97.12 134 LYS A N 1
ATOM 1042 C CA . LYS A 1 134 ? -16.628 10.298 16.282 1.00 97.12 134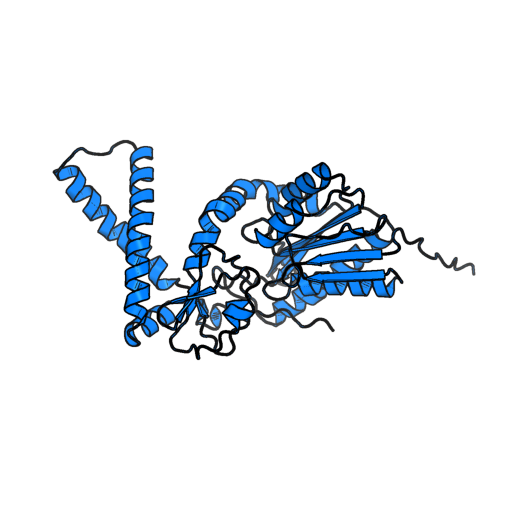 LYS A CA 1
ATOM 1043 C C . LYS A 1 134 ? -15.173 10.342 16.725 1.00 97.12 134 LYS A C 1
ATOM 1045 O O . LYS A 1 134 ? -14.857 10.887 17.785 1.00 97.12 134 LYS A O 1
ATOM 1050 N N . ALA A 1 135 ? -14.290 9.728 15.941 1.00 97.81 135 ALA A N 1
ATOM 1051 C CA . ALA A 1 135 ? -12.869 9.729 16.228 1.00 97.81 135 ALA A CA 1
ATOM 1052 C C . ALA A 1 135 ? -12.002 9.424 15.009 1.00 97.81 135 ALA A C 1
ATOM 1054 O O . ALA A 1 135 ? -12.449 8.810 14.041 1.00 97.81 135 ALA A O 1
ATOM 1055 N N . ILE A 1 136 ? -10.740 9.835 15.095 1.00 96.88 136 ILE A N 1
ATOM 1056 C CA . ILE A 1 136 ? -9.722 9.632 14.072 1.00 96.88 136 ILE A CA 1
ATOM 1057 C C . ILE A 1 136 ? -8.405 9.223 14.742 1.00 96.88 136 ILE A C 1
ATOM 1059 O O . ILE A 1 136 ? -7.928 9.924 15.637 1.00 96.88 136 ILE A O 1
ATOM 1063 N N . LEU A 1 137 ? -7.795 8.115 14.308 1.00 97.12 137 LEU A N 1
ATOM 1064 C CA . LEU A 1 137 ? -6.483 7.683 14.804 1.00 97.12 137 LEU A CA 1
ATOM 1065 C C . LEU A 1 137 ? -5.560 7.204 13.673 1.00 97.12 137 LEU A C 1
ATOM 1067 O O . LEU A 1 137 ? -5.782 6.121 13.127 1.00 97.12 137 LEU A O 1
ATOM 1071 N N . PRO A 1 138 ? -4.468 7.927 13.381 1.00 96.75 138 PRO A N 1
ATOM 1072 C CA . PRO A 1 138 ? -3.376 7.374 12.607 1.00 96.75 138 PRO A CA 1
ATOM 1073 C C . PRO A 1 138 ? -2.514 6.449 13.467 1.00 96.75 138 PRO A C 1
ATOM 1075 O O . PRO A 1 138 ? -2.253 6.734 14.642 1.00 96.75 138 PRO A O 1
ATOM 1078 N N . VAL A 1 139 ? -2.074 5.337 12.880 1.00 97.56 139 VAL A N 1
ATOM 1079 C CA . VAL A 1 139 ? -1.242 4.334 13.554 1.00 97.56 139 VAL A CA 1
ATOM 1080 C C . VAL A 1 139 ? 0.075 4.157 12.799 1.00 97.56 139 VAL A C 1
ATOM 1082 O O . VAL A 1 139 ? 0.094 3.744 11.637 1.00 97.56 139 VAL A O 1
ATOM 1085 N N . ASP A 1 140 ? 1.184 4.461 13.471 1.00 96.62 140 ASP A N 1
ATOM 1086 C CA . ASP A 1 140 ? 2.531 4.495 12.896 1.00 96.62 140 ASP A CA 1
ATOM 1087 C C . ASP A 1 140 ? 3.124 3.083 12.840 1.00 96.62 140 ASP A C 1
ATOM 1089 O O . ASP A 1 140 ? 3.882 2.653 13.710 1.00 96.62 140 ASP A O 1
ATOM 1093 N N . MET A 1 141 ? 2.719 2.324 11.824 1.00 95.94 141 MET A N 1
ATOM 1094 C CA . MET A 1 141 ? 3.115 0.931 11.630 1.00 95.94 141 MET A CA 1
ATOM 1095 C C . MET A 1 141 ? 4.386 0.823 10.779 1.00 95.94 141 MET A C 1
ATOM 1097 O O . MET A 1 141 ? 4.694 1.746 10.026 1.00 95.94 141 MET A O 1
ATOM 1101 N N . PRO A 1 142 ? 5.118 -0.307 10.834 1.00 94.06 142 PRO A N 1
ATOM 1102 C CA . PRO A 1 142 ? 6.349 -0.462 10.072 1.00 94.06 142 PRO A CA 1
ATOM 1103 C C . PRO A 1 142 ? 6.151 -0.192 8.587 1.00 94.06 142 PRO A C 1
ATOM 1105 O O . PRO A 1 142 ? 5.254 -0.769 7.956 1.00 94.06 142 PRO A O 1
ATOM 1108 N N . SER A 1 143 ? 7.023 0.656 8.045 1.00 90.12 143 SER A N 1
ATOM 1109 C CA . SER A 1 143 ? 7.026 0.946 6.624 1.00 90.12 143 SER A CA 1
ATOM 1110 C C . SER A 1 143 ? 7.348 -0.304 5.805 1.00 90.12 143 SER A C 1
ATOM 1112 O O . SER A 1 143 ? 8.282 -1.051 6.108 1.00 90.12 143 SER A O 1
ATOM 1114 N N . ASN A 1 144 ? 6.544 -0.552 4.774 1.00 87.88 144 ASN A N 1
ATOM 1115 C CA . ASN A 1 144 ? 6.519 -1.812 4.032 1.00 87.88 144 ASN A CA 1
ATOM 1116 C C . ASN A 1 144 ? 6.502 -1.632 2.506 1.00 87.88 144 ASN A C 1
ATOM 1118 O O . ASN A 1 144 ? 6.414 -2.632 1.792 1.00 87.88 144 ASN A O 1
ATOM 1122 N N . TRP A 1 145 ? 6.585 -0.395 2.002 1.00 91.50 145 TRP A N 1
ATOM 1123 C CA . TRP A 1 145 ? 6.572 -0.086 0.573 1.00 91.50 145 TRP A CA 1
ATOM 1124 C C . TRP A 1 145 ? 7.957 -0.287 -0.054 1.00 91.50 145 TRP A C 1
ATOM 1126 O O . TRP A 1 145 ? 8.618 0.634 -0.530 1.00 91.50 145 TRP A O 1
ATOM 1136 N N . ILE A 1 146 ? 8.385 -1.552 -0.062 1.00 90.88 146 ILE A N 1
ATOM 1137 C CA . ILE A 1 146 ? 9.725 -1.964 -0.493 1.00 90.88 146 ILE A CA 1
ATOM 1138 C C . ILE A 1 146 ? 10.020 -1.673 -1.967 1.00 90.88 146 ILE A C 1
ATOM 1140 O O . ILE A 1 146 ? 11.166 -1.751 -2.374 1.00 90.88 146 ILE A O 1
ATOM 1144 N N . SER A 1 147 ? 9.034 -1.315 -2.791 1.00 90.69 147 SER A N 1
ATOM 1145 C CA . SER A 1 147 ? 9.324 -0.846 -4.150 1.00 90.69 147 SER A CA 1
ATOM 1146 C C . SER A 1 147 ? 9.926 0.562 -4.180 1.00 90.69 147 SER A C 1
ATOM 1148 O O . SER A 1 147 ? 10.466 0.942 -5.210 1.00 90.69 147 SER A O 1
ATOM 1150 N N . LEU A 1 148 ? 9.829 1.349 -3.103 1.00 90.25 148 LEU A N 1
ATOM 1151 C CA . LEU A 1 148 ? 10.319 2.733 -3.069 1.00 90.25 148 LEU A CA 1
ATOM 1152 C C . LEU A 1 148 ? 11.395 2.971 -2.007 1.00 90.25 148 LEU A C 1
ATOM 1154 O O . LEU A 1 148 ? 12.370 3.658 -2.286 1.00 90.25 148 LEU A O 1
ATOM 1158 N N . HIS A 1 149 ? 11.246 2.403 -0.813 1.00 87.75 149 HIS A N 1
ATOM 1159 C CA . HIS A 1 149 ? 12.189 2.607 0.288 1.00 87.75 149 HIS A CA 1
ATOM 1160 C C . HIS A 1 149 ? 12.536 1.272 0.954 1.00 87.75 149 HIS A C 1
ATOM 1162 O O . HIS A 1 149 ? 11.767 0.312 0.838 1.00 87.75 149 HIS A O 1
ATOM 1168 N N . PRO A 1 150 ? 13.647 1.186 1.702 1.00 89.06 150 PRO A N 1
ATOM 1169 C CA . PRO A 1 150 ? 14.021 -0.066 2.325 1.00 89.06 150 PRO A CA 1
ATOM 1170 C C . PRO A 1 150 ? 13.022 -0.521 3.400 1.00 89.06 150 PRO A C 1
ATOM 1172 O O . PRO A 1 150 ? 12.342 0.284 4.044 1.00 89.06 150 PRO A O 1
ATOM 1175 N N . GLY A 1 151 ? 12.923 -1.836 3.589 1.00 89.00 151 GLY A N 1
ATOM 1176 C CA . GLY A 1 151 ? 12.150 -2.460 4.662 1.00 89.00 151 GLY A CA 1
ATOM 1177 C C . GLY A 1 151 ? 12.861 -2.379 6.017 1.00 89.00 151 GLY A C 1
ATOM 1178 O O . GLY A 1 151 ? 14.087 -2.439 6.098 1.00 89.00 151 GLY A O 1
ATOM 1179 N N . LEU A 1 152 ? 12.087 -2.289 7.101 1.00 91.06 152 LEU A N 1
ATOM 1180 C CA . LEU A 1 152 ? 12.625 -2.179 8.461 1.00 91.06 152 LEU A CA 1
ATOM 1181 C C . LEU A 1 152 ? 13.107 -3.529 9.021 1.00 91.06 152 LEU A C 1
ATOM 1183 O O . LEU A 1 152 ? 12.588 -4.594 8.677 1.00 91.06 152 LEU A O 1
ATOM 1187 N N . ASN A 1 153 ? 14.089 -3.482 9.927 1.00 90.38 153 ASN A N 1
ATOM 1188 C CA . ASN A 1 153 ? 14.590 -4.667 10.626 1.00 90.38 153 ASN A CA 1
ATOM 1189 C C . ASN A 1 153 ? 13.578 -5.208 11.661 1.00 90.38 153 ASN A C 1
ATOM 1191 O O . ASN A 1 153 ? 12.671 -4.504 12.107 1.00 90.38 153 ASN A O 1
ATOM 1195 N N . GLU A 1 154 ? 13.753 -6.463 12.082 1.00 90.88 154 GLU A N 1
ATOM 1196 C CA . GLU A 1 154 ? 12.800 -7.158 12.961 1.00 90.88 154 GLU A CA 1
ATOM 1197 C C . GLU A 1 154 ? 12.635 -6.512 14.338 1.00 90.88 154 GLU A C 1
ATOM 1199 O O . GLU A 1 154 ? 11.522 -6.478 14.863 1.00 90.88 154 GLU A O 1
ATOM 1204 N N . ARG A 1 155 ? 13.714 -5.970 14.917 1.00 92.31 155 ARG A N 1
ATOM 1205 C CA . ARG A 1 155 ? 13.666 -5.272 16.209 1.00 92.31 155 ARG A CA 1
ATOM 1206 C C . ARG A 1 155 ? 12.763 -4.046 16.114 1.00 92.31 155 ARG A C 1
ATOM 1208 O O . ARG A 1 155 ? 11.869 -3.884 16.942 1.00 92.31 155 ARG A O 1
ATOM 1215 N N . THR A 1 156 ? 12.956 -3.227 15.082 1.00 92.88 156 THR A N 1
ATOM 1216 C CA . THR A 1 156 ? 12.127 -2.049 14.812 1.00 92.88 156 THR A CA 1
ATOM 1217 C C . THR A 1 156 ? 10.675 -2.446 14.552 1.00 92.88 156 THR A C 1
ATOM 1219 O O . THR A 1 156 ? 9.765 -1.850 15.121 1.00 92.88 156 THR A O 1
ATOM 1222 N N . VAL A 1 157 ? 10.442 -3.494 13.755 1.00 93.88 157 VAL A N 1
ATOM 1223 C CA . VAL A 1 157 ? 9.094 -4.017 13.480 1.00 93.88 157 VAL A CA 1
ATOM 1224 C C . VAL A 1 157 ? 8.380 -4.439 14.766 1.00 93.88 157 VAL A C 1
ATOM 1226 O O . VAL A 1 157 ? 7.229 -4.046 14.968 1.00 93.88 157 VAL A O 1
ATOM 1229 N N . LYS A 1 158 ? 9.044 -5.209 15.639 1.00 94.62 158 LYS A N 1
ATOM 1230 C CA . LYS A 1 158 ? 8.498 -5.643 16.936 1.00 94.62 158 LYS A CA 1
ATOM 1231 C C . LYS A 1 158 ? 8.186 -4.456 17.842 1.00 94.62 158 LYS A C 1
ATOM 1233 O O . LYS A 1 158 ? 7.081 -4.374 18.371 1.00 94.62 158 LYS A O 1
ATOM 1238 N N . TYR A 1 159 ? 9.118 -3.510 17.949 1.00 95.69 159 TYR A N 1
ATOM 1239 C CA . TYR A 1 159 ? 8.949 -2.312 18.768 1.00 95.69 159 TYR A CA 1
ATOM 1240 C C . TYR A 1 159 ? 7.742 -1.470 18.327 1.00 95.69 159 TYR A C 1
ATOM 1242 O O . TYR A 1 159 ? 6.886 -1.130 19.147 1.00 95.69 159 TYR A O 1
ATOM 1250 N N . LEU A 1 160 ? 7.628 -1.193 17.021 1.00 95.44 160 LEU A N 1
ATOM 1251 C CA . LEU A 1 160 ? 6.508 -0.440 16.451 1.00 95.44 160 LEU A CA 1
ATOM 1252 C C . LEU A 1 160 ? 5.168 -1.142 16.701 1.00 95.44 160 LEU A C 1
ATOM 1254 O O . LEU A 1 160 ? 4.210 -0.479 17.093 1.00 95.44 160 LEU A O 1
ATOM 1258 N N . HIS A 1 161 ? 5.089 -2.468 16.530 1.00 96.38 161 HIS A N 1
ATOM 1259 C CA . HIS A 1 161 ? 3.862 -3.215 16.828 1.00 96.38 161 HIS A CA 1
ATOM 1260 C C . HIS A 1 161 ? 3.475 -3.116 18.301 1.00 96.38 161 HIS A C 1
ATOM 1262 O O . HIS A 1 161 ? 2.319 -2.828 18.596 1.00 96.38 161 HIS A O 1
ATOM 1268 N N . GLN A 1 162 ? 4.420 -3.331 19.218 1.00 95.81 162 GLN A N 1
ATOM 1269 C CA . GLN A 1 162 ? 4.144 -3.299 20.653 1.00 95.81 162 GLN A CA 1
ATOM 1270 C C . GLN A 1 162 ? 3.615 -1.927 21.086 1.00 95.81 162 GLN A C 1
ATOM 1272 O O . GLN A 1 162 ? 2.545 -1.833 21.691 1.00 95.81 162 GLN A O 1
ATOM 1277 N N . LYS A 1 163 ? 4.317 -0.849 20.718 1.00 96.56 163 LYS A N 1
ATOM 1278 C CA . LYS A 1 163 ? 3.933 0.509 21.122 1.00 96.56 163 LYS A CA 1
ATOM 1279 C C . LYS A 1 163 ? 2.621 0.965 20.496 1.00 96.56 163 LYS A C 1
ATOM 1281 O O . LYS A 1 163 ? 1.791 1.573 21.172 1.00 96.56 163 LYS A O 1
ATOM 1286 N N . ASN A 1 164 ? 2.380 0.625 19.232 1.00 96.81 164 ASN A N 1
ATOM 1287 C CA . ASN A 1 164 ? 1.109 0.958 18.599 1.00 96.81 164 ASN A CA 1
ATOM 1288 C C . ASN A 1 164 ? -0.051 0.089 19.104 1.00 96.81 164 ASN A C 1
ATOM 1290 O O . ASN A 1 164 ? -1.157 0.609 19.218 1.00 96.81 164 ASN A O 1
ATOM 1294 N N . LYS A 1 165 ? 0.177 -1.174 19.495 1.00 97.62 165 LYS A N 1
ATOM 1295 C CA . LYS A 1 165 ? -0.836 -2.005 20.173 1.00 97.62 165 LYS A CA 1
ATOM 1296 C C . LYS A 1 165 ? -1.297 -1.348 21.476 1.00 97.62 165 LYS A C 1
ATOM 1298 O O . LYS A 1 165 ? -2.499 -1.216 21.695 1.00 97.62 165 LYS A O 1
ATOM 1303 N N . GLU A 1 166 ? -0.364 -0.882 22.308 1.00 96.69 166 GLU A N 1
ATOM 1304 C CA . GLU A 1 166 ? -0.666 -0.135 23.541 1.00 96.69 166 GLU A CA 1
ATOM 1305 C C . GLU A 1 166 ? -1.495 1.129 23.241 1.00 96.69 166 GLU A C 1
ATOM 1307 O O . GLU A 1 166 ? -2.570 1.325 23.817 1.00 96.69 166 GLU A O 1
ATOM 1312 N N . ARG A 1 167 ? -1.052 1.949 22.276 1.00 96.69 167 ARG A N 1
ATOM 1313 C CA . ARG A 1 167 ? -1.743 3.185 21.859 1.00 96.69 167 ARG A CA 1
ATOM 1314 C C . ARG A 1 167 ? -3.160 2.921 21.336 1.00 96.69 167 ARG A C 1
ATOM 1316 O O . ARG A 1 167 ? -4.088 3.634 21.720 1.00 96.69 167 ARG A O 1
ATOM 1323 N N . VAL A 1 168 ? -3.343 1.891 20.506 1.00 97.88 168 VAL A N 1
ATOM 1324 C CA . VAL A 1 168 ? -4.656 1.489 19.970 1.00 97.88 168 VAL A CA 1
ATOM 1325 C C . VAL A 1 168 ? -5.582 1.016 21.088 1.00 97.88 168 VAL A C 1
ATOM 1327 O O . VAL A 1 168 ? -6.743 1.410 21.098 1.00 97.88 168 VAL A O 1
ATOM 1330 N N . ARG A 1 169 ? -5.090 0.252 22.073 1.00 97.56 169 ARG A N 1
ATOM 1331 C CA . ARG A 1 169 ? -5.902 -0.187 23.226 1.00 97.56 169 ARG A CA 1
ATOM 1332 C C . ARG A 1 169 ? -6.364 0.987 24.089 1.00 97.56 169 ARG A C 1
ATOM 1334 O O . ARG A 1 169 ? -7.526 1.040 24.486 1.00 97.56 169 ARG A O 1
ATOM 1341 N N . VAL A 1 170 ? -5.488 1.960 24.353 1.00 96.50 170 VAL A N 1
ATOM 1342 C CA . VAL A 1 170 ? -5.862 3.183 25.088 1.00 96.50 170 VAL A CA 1
ATOM 1343 C C . VAL A 1 170 ? -6.919 3.982 24.323 1.00 96.50 170 VAL A C 1
ATOM 1345 O O . VAL A 1 170 ? -7.894 4.443 24.916 1.00 96.50 170 VAL A O 1
ATOM 1348 N N . PHE A 1 171 ? -6.745 4.134 23.010 1.00 97.44 171 PHE A N 1
ATOM 1349 C CA . PHE A 1 171 ? -7.731 4.780 22.149 1.00 97.44 171 PHE A CA 1
ATOM 1350 C C . PHE A 1 171 ? -9.074 4.037 22.163 1.00 97.44 171 PHE A C 1
ATOM 1352 O O . PHE A 1 171 ? -10.104 4.657 22.413 1.00 97.44 171 PHE A O 1
ATOM 1359 N N . ALA A 1 172 ? -9.061 2.715 21.986 1.00 96.94 172 ALA A N 1
ATOM 1360 C CA . ALA A 1 172 ? -10.250 1.870 21.970 1.00 96.94 172 ALA A CA 1
ATOM 1361 C C . ALA A 1 172 ? -11.109 2.065 23.227 1.00 96.94 172 ALA A C 1
ATOM 1363 O O . ALA A 1 172 ? -12.285 2.394 23.113 1.00 96.94 172 ALA A O 1
ATOM 1364 N N . ARG A 1 173 ? -10.516 1.990 24.428 1.00 95.56 173 ARG A N 1
ATOM 1365 C CA . ARG A 1 173 ? -11.244 2.217 25.695 1.00 95.56 173 ARG A CA 1
ATOM 1366 C C . ARG A 1 173 ? -11.895 3.603 25.772 1.00 95.56 173 ARG A C 1
ATOM 1368 O O . ARG A 1 173 ? -13.014 3.742 26.268 1.00 95.56 173 ARG A O 1
ATOM 1375 N N . LYS A 1 174 ? -11.225 4.643 25.261 1.00 95.06 174 LYS A N 1
ATOM 1376 C CA . LYS A 1 174 ? -11.806 5.996 25.193 1.00 95.06 174 LYS A CA 1
ATOM 1377 C C . LYS A 1 174 ? -13.023 6.031 24.273 1.00 95.06 174 LYS A C 1
ATOM 1379 O O . LYS A 1 174 ? -14.036 6.609 24.644 1.00 95.06 174 LYS A O 1
ATOM 1384 N N . ILE A 1 175 ? -12.944 5.401 23.104 1.00 95.88 175 ILE A N 1
ATOM 1385 C CA . ILE A 1 175 ? -14.057 5.428 22.153 1.00 95.88 175 ILE A CA 1
ATOM 1386 C C . ILE A 1 175 ? -15.232 4.575 22.635 1.00 95.88 175 ILE A C 1
ATOM 1388 O O . ILE A 1 175 ? -16.369 5.028 22.558 1.00 95.88 175 ILE A O 1
ATOM 1392 N N . LEU A 1 176 ? -14.977 3.390 23.196 1.00 95.19 176 LEU A N 1
ATOM 1393 C CA . LEU A 1 176 ? -16.020 2.497 23.720 1.00 95.19 176 LEU A CA 1
ATOM 1394 C C . LEU A 1 176 ? -16.795 3.110 24.903 1.00 95.19 176 LEU A C 1
ATOM 1396 O O . LEU A 1 176 ? -17.981 2.836 25.068 1.00 95.19 176 LEU A O 1
ATOM 1400 N N . SER A 1 177 ? -16.161 4.001 25.675 1.00 93.44 177 SER A N 1
ATOM 1401 C CA . SER A 1 177 ? -16.825 4.817 26.711 1.00 93.44 177 SER A CA 1
ATOM 1402 C C . SER A 1 177 ? -17.542 6.059 26.161 1.00 93.44 177 SER A C 1
ATOM 1404 O O . SER A 1 177 ? -17.958 6.929 26.918 1.00 93.44 177 SER A O 1
ATOM 1406 N N . GLY A 1 178 ? -17.668 6.187 24.838 1.00 92.62 178 GLY A N 1
ATOM 1407 C CA . GLY A 1 178 ? -18.408 7.270 24.192 1.00 92.62 178 GLY A CA 1
ATOM 1408 C C . GLY A 1 178 ? -17.636 8.576 24.037 1.00 92.62 178 GLY A C 1
ATOM 1409 O O . GLY A 1 178 ? -18.198 9.551 23.531 1.00 92.62 178 GLY A O 1
ATOM 1410 N N . LYS A 1 179 ? -16.350 8.631 24.407 1.00 94.75 179 LYS A N 1
ATOM 1411 C CA . LYS A 1 179 ? -15.530 9.837 24.219 1.00 94.75 179 LYS A CA 1
ATOM 1412 C C . LYS A 1 179 ? -15.147 9.999 22.749 1.00 94.75 179 LYS A C 1
ATOM 1414 O O . LYS A 1 179 ? -15.006 9.029 22.008 1.00 94.75 179 LYS A O 1
ATOM 1419 N N . SER A 1 180 ? -14.993 11.245 22.321 1.00 95.38 180 SER A N 1
ATOM 1420 C CA . SER A 1 180 ? -14.498 11.578 20.982 1.00 95.38 180 SER A CA 1
ATOM 1421 C C . SER A 1 180 ? -12.969 11.709 20.989 1.00 95.38 180 SER A C 1
ATOM 1423 O O . SER A 1 180 ? -12.369 11.959 22.038 1.00 95.38 180 SER A O 1
ATOM 1425 N N . TYR A 1 181 ? -12.318 11.563 19.833 1.00 94.50 181 TYR A N 1
ATOM 1426 C CA . TYR A 1 181 ? -10.865 11.743 19.720 1.00 94.50 181 TYR A CA 1
ATOM 1427 C C . TYR A 1 181 ? -10.472 12.258 18.333 1.00 94.50 181 TYR A C 1
ATOM 1429 O O . TYR A 1 181 ? -10.552 11.520 17.357 1.00 94.50 181 TYR A O 1
ATOM 1437 N N . TYR A 1 182 ? -9.994 13.502 18.253 1.00 91.81 182 TYR A N 1
ATOM 1438 C CA . TYR A 1 182 ? -9.643 14.156 16.983 1.00 91.81 182 TYR A CA 1
ATOM 1439 C C . TYR A 1 182 ? -8.237 14.755 16.969 1.00 91.81 182 TYR A C 1
ATOM 1441 O O . TYR A 1 182 ? -7.935 15.566 16.103 1.00 91.81 182 TYR A O 1
ATOM 1449 N N . LYS A 1 183 ? -7.353 14.363 17.901 1.00 81.94 183 LYS A N 1
ATOM 1450 C CA . LYS A 1 183 ? -5.989 14.927 17.974 1.00 81.94 183 LYS A CA 1
ATOM 1451 C C . LYS A 1 183 ? -5.209 14.790 16.662 1.00 81.94 183 LYS A C 1
ATOM 1453 O O . LYS A 1 183 ? -4.339 15.602 16.404 1.00 81.94 183 LYS A O 1
ATOM 1458 N N . ALA A 1 184 ? -5.541 13.795 15.841 1.00 73.81 184 ALA A N 1
ATOM 1459 C CA . ALA A 1 184 ? -4.967 13.627 14.511 1.00 73.81 184 ALA A CA 1
ATOM 1460 C C . ALA A 1 184 ? -5.206 14.829 13.581 1.00 73.81 184 ALA A C 1
ATOM 1462 O O . ALA A 1 184 ? -4.355 15.128 12.764 1.00 73.81 184 ALA A O 1
ATOM 1463 N N . LEU A 1 185 ? -6.320 15.556 13.725 1.00 76.50 185 LEU A N 1
ATOM 1464 C CA . LEU A 1 185 ? -6.600 16.745 12.910 1.00 76.50 185 LEU A CA 1
ATOM 1465 C C . LEU A 1 185 ? -5.673 17.929 13.229 1.00 76.50 185 LEU A C 1
ATOM 1467 O O . LEU A 1 185 ? -5.666 18.904 12.487 1.00 76.50 185 LEU A O 1
ATOM 1471 N N . LEU A 1 186 ? -4.893 17.848 14.313 1.00 73.31 186 LEU A N 1
ATOM 1472 C CA . LEU A 1 186 ? -3.852 18.828 14.630 1.00 73.31 186 LEU A CA 1
ATOM 1473 C C . LEU A 1 186 ? -2.601 18.646 13.757 1.00 73.31 186 LEU A C 1
ATOM 1475 O O . LEU A 1 186 ? -1.752 19.532 13.719 1.00 73.31 186 LEU A O 1
ATOM 1479 N N . GLU A 1 187 ? -2.481 17.528 13.036 1.00 83.31 187 GLU A N 1
ATOM 1480 C CA . GLU A 1 187 ? -1.419 17.280 12.058 1.00 83.31 187 GLU A CA 1
ATOM 1481 C C . GLU A 1 187 ? -1.713 18.033 10.750 1.00 83.31 187 GLU A C 1
ATOM 1483 O O . GLU A 1 187 ? -1.748 17.456 9.671 1.00 83.31 187 GLU A O 1
ATOM 1488 N N . VAL A 1 188 ? -1.933 19.350 10.843 1.00 79.75 188 VAL A N 1
ATOM 1489 C CA . VAL A 1 188 ? -2.357 20.214 9.724 1.00 79.75 188 VAL A CA 1
ATOM 1490 C C . VAL A 1 188 ? -1.418 20.148 8.520 1.00 79.75 188 VAL A C 1
ATOM 1492 O O . VAL A 1 188 ? -1.845 20.392 7.397 1.00 79.75 188 VAL A O 1
ATOM 1495 N N . TYR A 1 189 ? -0.162 19.750 8.732 1.00 84.62 189 TYR A N 1
ATOM 1496 C CA . TYR A 1 189 ? 0.807 19.519 7.667 1.00 84.62 189 TYR A CA 1
ATOM 1497 C C . TYR A 1 189 ? 0.380 18.424 6.675 1.00 84.62 189 TYR A C 1
ATOM 1499 O O . TYR A 1 189 ? 0.826 18.441 5.530 1.00 84.62 189 TYR A O 1
ATOM 1507 N N . ASP A 1 190 ? -0.514 17.512 7.073 1.00 87.50 190 ASP A N 1
ATOM 1508 C CA . ASP A 1 190 ? -1.078 16.487 6.195 1.00 87.50 190 ASP A CA 1
ATOM 1509 C C . ASP A 1 190 ? -1.772 17.103 4.965 1.00 87.50 190 ASP A C 1
ATOM 1511 O O . ASP A 1 190 ? -1.702 16.543 3.868 1.00 87.50 190 ASP A O 1
ATOM 1515 N N . ILE A 1 191 ? -2.409 18.275 5.099 1.00 88.88 191 ILE A N 1
ATOM 1516 C CA . ILE A 1 191 ? -3.122 18.899 3.974 1.00 88.88 191 ILE A CA 1
ATOM 1517 C C . ILE A 1 191 ? -2.169 19.382 2.877 1.00 88.88 191 ILE A C 1
ATOM 1519 O O . ILE A 1 191 ? -2.518 19.342 1.697 1.00 88.88 191 ILE A O 1
ATOM 1523 N N . PHE A 1 192 ? -0.937 19.762 3.230 1.00 92.69 192 PHE A N 1
ATOM 1524 C CA . PHE A 1 192 ? 0.064 20.203 2.256 1.00 92.69 192 PHE A CA 1
ATOM 1525 C C . PHE A 1 192 ? 0.526 19.066 1.340 1.00 92.69 192 PHE A C 1
ATOM 1527 O O . PHE A 1 192 ? 1.043 19.316 0.255 1.00 92.69 192 PHE A O 1
ATOM 1534 N N . CYS A 1 193 ? 0.276 17.808 1.714 1.00 93.44 193 CYS A N 1
ATOM 1535 C CA . CYS A 1 193 ? 0.517 16.662 0.846 1.00 93.44 193 CYS A CA 1
ATOM 1536 C C . CYS A 1 193 ? -0.593 16.436 -0.193 1.00 93.44 193 CYS A C 1
ATOM 1538 O O . CYS A 1 193 ? -0.468 15.506 -0.991 1.00 93.44 193 CYS A O 1
ATOM 1540 N N . ALA A 1 194 ? -1.653 17.255 -0.234 1.00 95.00 194 ALA A N 1
ATOM 1541 C CA . ALA A 1 194 ? -2.754 17.100 -1.187 1.00 95.00 194 ALA A CA 1
ATOM 1542 C C . ALA A 1 194 ? -2.303 17.046 -2.661 1.00 95.00 194 ALA A C 1
ATOM 1544 O O . ALA A 1 194 ? -2.731 16.116 -3.350 1.00 95.00 194 ALA A O 1
ATOM 1545 N N . PRO A 1 195 ? -1.401 17.918 -3.163 1.00 96.00 195 PRO A N 1
ATOM 1546 C CA . PRO A 1 195 ? -0.938 17.831 -4.550 1.00 96.00 195 PRO A CA 1
ATOM 1547 C C . PRO A 1 195 ? -0.246 16.498 -4.853 1.00 96.00 195 PRO A C 1
ATOM 1549 O O . PRO A 1 195 ? -0.494 15.884 -5.891 1.00 96.00 195 PRO A O 1
ATOM 1552 N N . ILE A 1 196 ? 0.565 15.998 -3.914 1.00 95.81 196 ILE A N 1
ATOM 1553 C CA . ILE A 1 196 ? 1.258 14.713 -4.062 1.00 95.81 196 ILE A CA 1
ATOM 1554 C C . ILE A 1 196 ? 0.258 13.555 -3.995 1.00 95.81 196 ILE A C 1
ATOM 1556 O O . ILE A 1 196 ? 0.370 12.606 -4.768 1.00 95.81 196 ILE A O 1
ATOM 1560 N N . ALA A 1 197 ? -0.742 13.638 -3.115 1.00 96.44 197 ALA A N 1
ATOM 1561 C CA . ALA A 1 197 ? -1.786 12.629 -3.002 1.00 96.44 197 ALA A CA 1
ATOM 1562 C C . ALA A 1 197 ? -2.603 12.503 -4.293 1.00 96.44 197 ALA A C 1
ATOM 1564 O O . ALA A 1 197 ? -2.839 11.394 -4.774 1.00 96.44 197 ALA A O 1
ATOM 1565 N N . LEU A 1 198 ? -2.985 13.636 -4.889 1.00 96.00 198 LEU A N 1
ATOM 1566 C CA . LEU A 1 198 ? -3.696 13.677 -6.166 1.00 96.00 198 LEU A CA 1
ATOM 1567 C C . LEU A 1 198 ? -2.808 13.179 -7.312 1.00 96.00 198 LEU A C 1
ATOM 1569 O O . 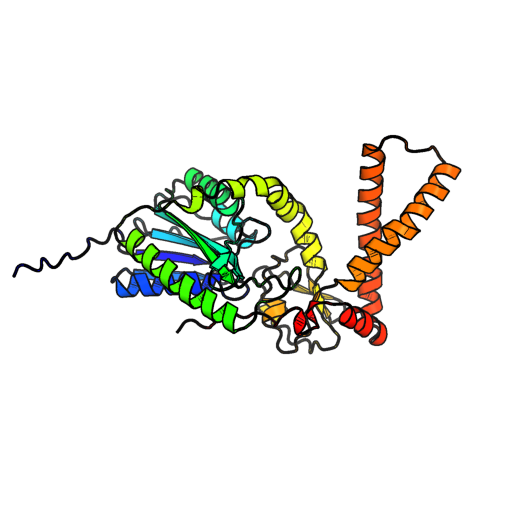LEU A 1 198 ? -3.228 12.307 -8.074 1.00 96.00 198 LEU A O 1
ATOM 1573 N N . GLY A 1 199 ? -1.558 13.648 -7.392 1.00 95.94 199 GLY A N 1
ATOM 1574 C CA . GLY A 1 199 ? -0.592 13.185 -8.391 1.00 95.94 199 GLY A CA 1
ATOM 1575 C C . GLY A 1 199 ? -0.335 11.679 -8.300 1.00 95.94 199 GLY A C 1
ATOM 1576 O O . GLY A 1 199 ? -0.313 10.979 -9.312 1.00 95.94 199 GLY A O 1
ATOM 1577 N N . TYR A 1 200 ? -0.230 11.133 -7.088 1.00 95.75 200 TYR A N 1
ATOM 1578 C CA . TYR A 1 200 ? -0.136 9.692 -6.887 1.00 95.75 200 TYR A CA 1
ATOM 1579 C C . TYR A 1 200 ? -1.414 8.969 -7.325 1.00 95.75 200 TYR A C 1
ATOM 1581 O O . TYR A 1 200 ? -1.335 7.968 -8.037 1.00 95.75 200 TYR A O 1
ATOM 1589 N N . TYR A 1 201 ? -2.587 9.462 -6.925 1.00 95.12 201 TYR A N 1
ATOM 1590 C CA . TYR A 1 201 ? -3.865 8.818 -7.219 1.00 95.12 201 TYR A CA 1
ATOM 1591 C C . TYR A 1 201 ? -4.150 8.727 -8.727 1.00 95.12 201 TYR A C 1
ATOM 1593 O O . TYR A 1 201 ? -4.571 7.672 -9.212 1.00 95.12 201 TYR A O 1
ATOM 1601 N N . PHE A 1 202 ? -3.892 9.807 -9.470 1.00 94.69 202 PHE A N 1
ATOM 1602 C CA . PHE A 1 202 ? -4.191 9.891 -10.902 1.00 94.69 202 PHE A CA 1
ATOM 1603 C C . PHE A 1 202 ? -3.050 9.431 -11.811 1.00 94.69 202 PHE A C 1
ATOM 1605 O O . PHE A 1 202 ? -3.317 9.033 -12.940 1.00 94.69 202 PHE A O 1
ATOM 1612 N N . ILE A 1 203 ? -1.796 9.459 -11.348 1.00 92.94 203 ILE A N 1
ATOM 1613 C CA . ILE A 1 203 ? -0.628 9.162 -12.193 1.00 92.94 203 ILE A CA 1
ATOM 1614 C C . ILE A 1 203 ? 0.291 8.151 -11.504 1.00 92.94 203 ILE A C 1
ATOM 1616 O O . ILE A 1 203 ? 0.490 7.038 -12.000 1.00 92.94 203 ILE A O 1
ATOM 1620 N N . GLY A 1 204 ? 0.833 8.507 -10.337 1.00 92.81 204 GLY A N 1
ATOM 1621 C CA . GLY A 1 204 ? 1.918 7.761 -9.693 1.00 92.81 204 GLY A CA 1
ATOM 1622 C C . GLY A 1 204 ? 1.592 6.288 -9.441 1.00 92.81 204 GLY A C 1
ATOM 1623 O O . GLY A 1 204 ? 2.419 5.418 -9.714 1.00 92.81 204 GLY A O 1
ATOM 1624 N N . ARG A 1 205 ? 0.373 5.962 -8.998 1.00 93.56 205 ARG A N 1
ATOM 1625 C CA . ARG A 1 205 ? -0.034 4.574 -8.725 1.00 93.56 205 ARG A CA 1
ATOM 1626 C C . ARG A 1 205 ? 0.051 3.676 -9.960 1.00 93.56 205 ARG A C 1
ATOM 1628 O O . ARG A 1 205 ? 0.368 2.496 -9.827 1.00 93.56 205 ARG A O 1
ATOM 1635 N N . PHE A 1 206 ? -0.194 4.227 -11.149 1.00 94.12 206 PHE A N 1
ATOM 1636 C CA . PHE A 1 206 ? -0.121 3.498 -12.413 1.00 94.12 206 PHE A CA 1
ATOM 1637 C C . PHE A 1 206 ? 1.323 3.267 -12.845 1.00 94.12 206 PHE A C 1
ATOM 1639 O O . PHE A 1 206 ? 1.652 2.175 -13.307 1.00 94.12 206 PHE A O 1
ATOM 1646 N N . PHE A 1 207 ? 2.194 4.250 -12.620 1.00 92.38 207 PHE A N 1
ATOM 1647 C CA . PHE A 1 207 ? 3.631 4.091 -12.819 1.00 92.38 207 PHE A CA 1
ATOM 1648 C C . PHE A 1 207 ? 4.194 2.988 -11.909 1.00 92.38 207 PHE A C 1
ATOM 1650 O O . PHE A 1 207 ? 4.820 2.042 -12.386 1.00 92.38 207 PHE A O 1
ATOM 1657 N N . PHE A 1 208 ? 3.885 3.031 -10.608 1.00 92.81 208 PHE A N 1
ATOM 1658 C CA . PHE A 1 208 ? 4.319 1.999 -9.661 1.00 92.81 208 PHE A CA 1
ATOM 1659 C C . PHE A 1 208 ? 3.694 0.629 -9.935 1.00 92.81 208 PHE A C 1
ATOM 1661 O O . PHE A 1 208 ? 4.338 -0.387 -9.705 1.00 92.81 208 PHE A O 1
ATOM 1668 N N . ALA A 1 209 ? 2.479 0.557 -10.482 1.00 94.75 209 ALA A N 1
ATOM 1669 C CA . ALA A 1 209 ? 1.917 -0.714 -10.932 1.00 94.75 209 ALA A CA 1
ATOM 1670 C C . ALA A 1 209 ? 2.809 -1.398 -11.983 1.00 94.75 209 ALA A C 1
ATOM 1672 O O . ALA A 1 209 ? 2.914 -2.623 -11.988 1.00 94.75 209 ALA A O 1
ATOM 1673 N N . LYS A 1 210 ? 3.462 -0.612 -12.847 1.00 94.75 210 LYS A N 1
ATOM 1674 C CA . LYS A 1 210 ? 4.329 -1.093 -13.930 1.00 94.75 210 LYS A CA 1
ATOM 1675 C C . LYS A 1 210 ? 5.779 -1.305 -13.529 1.00 94.75 210 LYS A C 1
ATOM 1677 O O . LYS A 1 210 ? 6.538 -1.827 -14.335 1.00 94.75 210 LYS A O 1
ATOM 1682 N N . SER A 1 211 ? 6.176 -0.973 -12.305 1.00 94.56 211 SER A N 1
ATOM 1683 C CA . SER A 1 211 ? 7.528 -1.285 -11.844 1.00 94.56 211 SER A CA 1
ATOM 1684 C C . SER A 1 211 ? 7.685 -2.747 -11.414 1.00 94.56 211 SER A C 1
ATOM 1686 O O . SER A 1 211 ? 8.812 -3.220 -11.310 1.00 94.56 211 SER A O 1
ATOM 1688 N N . PHE A 1 212 ? 6.596 -3.486 -11.183 1.00 96.44 212 PHE A N 1
ATOM 1689 C CA . PHE A 1 212 ? 6.663 -4.892 -10.783 1.00 96.44 212 PHE A CA 1
ATOM 1690 C C . PHE A 1 212 ? 6.863 -5.834 -11.970 1.00 96.44 212 PHE A C 1
ATOM 1692 O O . PHE A 1 212 ? 6.174 -5.740 -12.988 1.00 96.44 212 PHE A O 1
ATOM 1699 N N . TYR A 1 213 ? 7.740 -6.819 -11.787 1.00 96.44 213 TYR A N 1
ATOM 1700 C CA . TYR A 1 213 ? 7.903 -7.941 -12.706 1.00 96.44 213 TYR A CA 1
ATOM 1701 C C . TYR A 1 213 ? 8.208 -9.235 -11.940 1.00 96.44 213 TYR A C 1
ATOM 1703 O O . TYR A 1 213 ? 8.611 -9.214 -10.775 1.00 96.44 213 TYR A O 1
ATOM 1711 N N . ALA A 1 214 ? 7.979 -10.379 -12.587 1.00 96.75 214 ALA A N 1
ATOM 1712 C CA . ALA A 1 214 ? 8.361 -11.686 -12.064 1.00 96.75 214 ALA A CA 1
ATOM 1713 C C . ALA A 1 214 ? 9.661 -12.166 -12.726 1.00 96.75 214 ALA A C 1
ATOM 1715 O O . ALA A 1 214 ? 9.759 -12.179 -13.953 1.00 96.75 214 ALA A O 1
ATOM 1716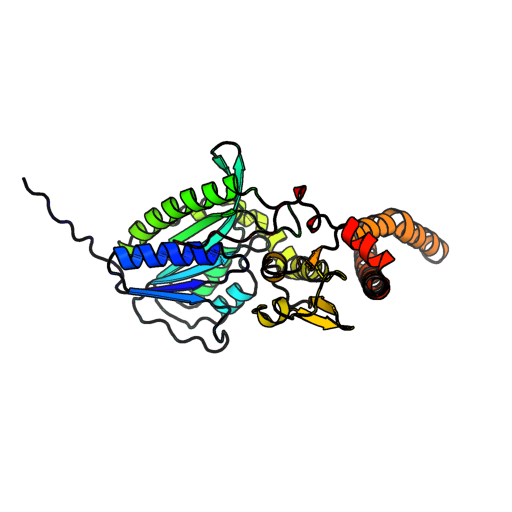 N N . SER A 1 215 ? 10.630 -12.559 -11.905 1.00 96.19 215 SER A N 1
ATOM 1717 C CA . SER A 1 215 ? 11.913 -13.143 -12.288 1.00 96.19 215 SER A CA 1
ATOM 1718 C C . SER A 1 215 ? 11.749 -14.572 -12.820 1.00 96.19 215 SER A C 1
ATOM 1720 O O . SER A 1 215 ? 10.698 -15.205 -12.657 1.00 96.19 215 SER A O 1
ATOM 1722 N N . HIS A 1 216 ? 12.820 -15.126 -13.397 1.00 95.81 216 HIS A N 1
ATOM 1723 C CA . HIS A 1 216 ? 12.894 -16.546 -13.788 1.00 95.81 216 HIS A CA 1
ATOM 1724 C C . HIS A 1 216 ? 12.821 -17.512 -12.595 1.00 95.81 216 HIS A C 1
ATOM 1726 O O . HIS A 1 216 ? 12.641 -18.710 -12.789 1.00 95.81 216 HIS A O 1
ATOM 1732 N N . ASP A 1 217 ? 12.914 -17.019 -11.357 1.00 96.06 217 ASP A N 1
ATOM 1733 C CA . ASP A 1 217 ? 12.747 -17.846 -10.153 1.00 96.06 217 ASP A CA 1
ATOM 1734 C C . ASP A 1 217 ? 11.266 -18.163 -9.870 1.00 96.06 217 ASP A C 1
ATOM 1736 O O . ASP A 1 217 ? 10.935 -18.949 -8.975 1.00 96.06 217 ASP A O 1
ATOM 1740 N N . CYS A 1 218 ? 10.344 -17.543 -10.616 1.00 96.56 218 CYS A N 1
ATOM 1741 C CA . CYS A 1 218 ? 8.921 -17.799 -10.486 1.00 96.56 218 CYS A CA 1
ATOM 1742 C C . CYS A 1 218 ? 8.572 -19.200 -10.993 1.00 96.56 218 CYS A C 1
ATOM 1744 O O . CYS A 1 218 ? 8.761 -19.531 -12.158 1.00 96.56 218 CYS A O 1
ATOM 1746 N N . ASN A 1 219 ? 7.956 -20.001 -10.127 1.00 96.69 219 ASN A N 1
ATOM 1747 C CA . ASN A 1 219 ? 7.474 -21.338 -10.466 1.00 96.69 219 ASN A CA 1
ATOM 1748 C C . ASN A 1 219 ? 6.011 -21.364 -10.947 1.00 96.69 219 ASN A C 1
ATOM 1750 O O . ASN A 1 219 ? 5.386 -22.418 -10.913 1.00 96.69 219 ASN A O 1
ATOM 1754 N N . ASN A 1 220 ? 5.435 -20.216 -11.320 1.00 96.44 220 ASN A N 1
ATOM 1755 C CA . ASN A 1 220 ? 4.064 -20.105 -11.834 1.00 96.44 220 ASN A CA 1
ATOM 1756 C C . ASN A 1 220 ? 2.959 -20.698 -10.934 1.00 96.44 220 ASN A C 1
ATOM 1758 O O . ASN A 1 220 ? 1.918 -21.127 -11.421 1.00 96.44 220 ASN A O 1
ATOM 1762 N N . CYS A 1 221 ? 3.144 -20.664 -9.610 1.00 96.81 221 CYS A N 1
ATOM 1763 C CA . CYS A 1 221 ? 2.151 -21.152 -8.641 1.00 96.81 221 CYS A CA 1
ATOM 1764 C C . CYS A 1 221 ? 0.869 -20.298 -8.527 1.00 96.81 221 CYS A C 1
ATOM 1766 O O . CYS A 1 221 ? -0.068 -20.684 -7.831 1.00 96.81 221 CYS A O 1
ATOM 1768 N N . ASP A 1 222 ? 0.836 -19.114 -9.146 1.00 97.25 222 ASP A N 1
ATOM 1769 C CA . ASP A 1 222 ? -0.312 -18.193 -9.211 1.00 97.25 222 ASP A CA 1
ATOM 1770 C C . ASP A 1 222 ? -0.896 -17.712 -7.876 1.00 97.25 222 ASP A C 1
ATOM 1772 O O . ASP A 1 222 ? -1.946 -17.068 -7.845 1.00 97.25 222 ASP A O 1
ATOM 1776 N N . ILE A 1 223 ? -0.187 -17.922 -6.765 1.00 97.44 223 ILE A N 1
ATOM 1777 C CA . ILE A 1 223 ? -0.596 -17.439 -5.438 1.00 97.44 223 ILE A CA 1
ATOM 1778 C C . ILE A 1 223 ? -0.825 -15.922 -5.457 1.00 97.44 223 ILE A C 1
ATOM 1780 O O . ILE A 1 223 ? -1.802 -15.436 -4.894 1.00 97.44 223 ILE A O 1
ATOM 1784 N N . CYS A 1 224 ? 0.046 -15.157 -6.123 1.00 97.38 224 CYS A N 1
ATOM 1785 C CA . CYS A 1 224 ? -0.095 -13.704 -6.217 1.00 97.38 224 CYS A CA 1
ATOM 1786 C C . CYS A 1 224 ? -1.327 -13.272 -7.027 1.00 97.38 224 CYS A C 1
ATOM 1788 O O . CYS A 1 224 ? -1.968 -12.298 -6.637 1.00 97.38 224 CYS A O 1
ATOM 1790 N N . ILE A 1 225 ? -1.670 -13.999 -8.096 1.00 97.88 225 ILE A N 1
ATOM 1791 C CA . ILE A 1 225 ? -2.863 -13.751 -8.917 1.00 97.88 225 ILE A CA 1
ATOM 1792 C C . ILE A 1 225 ? -4.111 -14.005 -8.071 1.00 97.88 225 ILE A C 1
ATOM 1794 O O . ILE A 1 225 ? -4.924 -13.102 -7.884 1.00 97.88 225 ILE A O 1
ATOM 1798 N N . LYS A 1 226 ? -4.211 -15.201 -7.475 1.00 96.94 226 LYS A N 1
ATOM 1799 C CA . LYS A 1 226 ? -5.361 -15.623 -6.660 1.00 96.94 226 LYS A CA 1
ATOM 1800 C C . LYS A 1 226 ? -5.562 -14.743 -5.423 1.00 96.94 226 LYS A C 1
ATOM 1802 O O . LYS A 1 226 ? -6.688 -14.465 -5.033 1.00 96.94 226 LYS A O 1
ATOM 1807 N N . ALA A 1 227 ? -4.477 -14.276 -4.804 1.00 95.25 227 ALA A N 1
ATOM 1808 C CA . ALA A 1 227 ? -4.542 -13.463 -3.592 1.00 95.25 227 ALA A CA 1
ATOM 1809 C C . ALA A 1 227 ? -4.780 -11.960 -3.843 1.00 95.25 227 ALA A C 1
ATOM 1811 O O . ALA A 1 227 ? -4.907 -11.209 -2.862 1.00 95.25 227 ALA A O 1
ATOM 1812 N N . CYS A 1 228 ? -4.781 -11.504 -5.104 1.00 97.19 228 CYS A N 1
ATOM 1813 C CA . CYS A 1 228 ? -4.931 -10.097 -5.462 1.00 97.19 228 CYS A CA 1
ATOM 1814 C C . CYS A 1 228 ? -6.406 -9.656 -5.370 1.00 97.19 228 CYS A C 1
ATOM 1816 O O . CYS A 1 228 ? -7.223 -10.077 -6.187 1.00 97.19 228 CYS A O 1
ATOM 1818 N N . PRO A 1 229 ? -6.764 -8.752 -4.444 1.00 95.31 229 PRO A N 1
ATOM 1819 C CA . PRO A 1 229 ? -8.166 -8.400 -4.182 1.00 95.31 229 PRO A CA 1
ATOM 1820 C C . PRO A 1 229 ? -8.820 -7.549 -5.278 1.00 95.31 229 PRO A C 1
ATOM 1822 O O . PRO A 1 229 ? -10.041 -7.402 -5.317 1.00 95.31 229 PRO A O 1
ATOM 1825 N N . VAL A 1 230 ? -7.994 -6.985 -6.158 1.00 95.81 230 VAL A N 1
ATOM 1826 C CA . VAL A 1 230 ? -8.382 -6.124 -7.284 1.00 95.81 230 VAL A CA 1
ATOM 1827 C C . VAL A 1 230 ? -8.065 -6.770 -8.635 1.00 95.81 230 VAL A C 1
ATOM 1829 O O . VAL A 1 230 ? -8.075 -6.092 -9.656 1.00 95.81 230 VAL A O 1
ATOM 1832 N N . LYS A 1 231 ? -7.734 -8.075 -8.646 1.00 96.44 231 LYS A N 1
ATOM 1833 C CA . LYS A 1 231 ? -7.420 -8.856 -9.859 1.00 96.44 231 LYS A CA 1
ATOM 1834 C C . LYS A 1 231 ? -6.400 -8.162 -10.779 1.00 96.44 231 LYS A C 1
ATOM 1836 O O . LYS A 1 231 ? -6.483 -8.228 -11.998 1.00 96.44 231 LYS A O 1
ATOM 1841 N N . ALA A 1 232 ? -5.423 -7.480 -10.183 1.00 97.69 232 ALA A N 1
ATOM 1842 C CA . ALA A 1 232 ? -4.489 -6.639 -10.920 1.00 97.69 232 ALA A CA 1
ATOM 1843 C C . ALA A 1 232 ? -3.330 -7.403 -11.566 1.00 97.69 232 ALA A C 1
ATOM 1845 O O . ALA A 1 232 ? -2.523 -6.774 -12.243 1.00 97.69 232 ALA A O 1
ATOM 1846 N N . ILE A 1 233 ? -3.211 -8.712 -11.352 1.00 98.12 233 ILE A N 1
ATOM 1847 C CA . ILE A 1 233 ? -2.116 -9.525 -11.885 1.00 98.12 233 ILE A CA 1
ATOM 1848 C C . ILE A 1 233 ? -2.706 -10.539 -12.860 1.00 98.12 233 ILE A C 1
ATOM 1850 O O . ILE A 1 233 ? -3.586 -11.308 -12.480 1.00 98.12 233 ILE A O 1
ATOM 1854 N N . ILE A 1 234 ? -2.205 -10.541 -14.092 1.00 97.06 234 ILE A N 1
ATOM 1855 C CA . ILE A 1 234 ? -2.578 -11.477 -15.161 1.00 97.06 234 ILE A CA 1
ATOM 1856 C C . ILE A 1 234 ? -1.342 -12.253 -15.631 1.00 97.06 234 ILE A C 1
ATOM 1858 O O . ILE A 1 234 ? -0.223 -11.939 -15.220 1.00 97.06 234 ILE A O 1
ATOM 1862 N N . LYS A 1 235 ? -1.526 -13.264 -16.486 1.00 95.50 235 LYS A N 1
ATOM 1863 C CA . LYS A 1 235 ? -0.415 -13.913 -17.194 1.00 95.50 235 LYS A CA 1
ATOM 1864 C C . LYS A 1 235 ? -0.263 -13.325 -18.592 1.00 95.50 235 LYS A C 1
ATOM 1866 O O . LYS A 1 235 ? -1.233 -13.279 -19.337 1.00 95.50 235 LYS A O 1
ATOM 1871 N N . VAL A 1 236 ? 0.959 -12.939 -18.940 1.00 92.44 236 VAL A N 1
ATOM 1872 C CA . VAL A 1 236 ? 1.388 -12.582 -20.300 1.00 92.44 236 VAL A CA 1
ATOM 1873 C C . VAL A 1 236 ? 2.654 -13.386 -20.573 1.00 92.44 236 VAL A C 1
ATOM 1875 O O . VAL A 1 236 ? 3.545 -13.407 -19.726 1.00 92.44 236 VAL A O 1
ATOM 1878 N N . ASP A 1 237 ? 2.708 -14.122 -21.683 1.00 87.44 237 ASP A N 1
ATOM 1879 C CA . ASP A 1 237 ? 3.851 -14.975 -22.053 1.00 87.44 237 ASP A CA 1
ATOM 1880 C C . ASP A 1 237 ? 4.322 -15.914 -20.925 1.00 87.44 237 ASP A C 1
ATOM 1882 O O . ASP A 1 237 ? 5.508 -16.026 -20.618 1.00 87.44 237 ASP A O 1
ATOM 1886 N N . LYS A 1 238 ? 3.367 -16.577 -20.256 1.00 89.31 238 LYS A N 1
ATOM 1887 C CA . LYS A 1 238 ? 3.602 -17.474 -19.102 1.00 89.31 238 LYS A CA 1
ATOM 1888 C C . LYS A 1 238 ? 4.295 -16.804 -17.897 1.00 89.31 238 LYS A C 1
ATOM 1890 O O . LYS A 1 238 ? 4.791 -17.509 -17.021 1.00 89.31 238 LYS A O 1
ATOM 1895 N N . ARG A 1 239 ? 4.287 -15.468 -17.808 1.00 92.38 239 ARG A N 1
ATOM 1896 C CA . ARG A 1 239 ? 4.839 -14.674 -16.698 1.00 92.38 239 ARG A CA 1
ATOM 1897 C C . ARG A 1 239 ? 3.763 -13.793 -16.066 1.00 92.38 239 ARG A C 1
ATOM 1899 O O . ARG A 1 239 ? 2.848 -13.328 -16.741 1.00 92.38 239 ARG A O 1
ATOM 1906 N N . GLN A 1 240 ? 3.864 -13.546 -14.761 1.00 96.62 240 GLN A N 1
ATOM 1907 C CA . GLN A 1 240 ? 2.970 -12.620 -14.066 1.00 96.62 240 GLN A CA 1
ATOM 1908 C C . GLN A 1 240 ? 3.219 -11.181 -14.532 1.00 96.62 240 GLN A C 1
ATOM 1910 O O . GLN A 1 240 ? 4.361 -10.728 -14.623 1.00 96.62 240 GLN A O 1
ATOM 1915 N N . PHE A 1 241 ? 2.132 -10.466 -14.795 1.00 96.31 241 PHE A N 1
ATOM 1916 C CA . PHE A 1 241 ? 2.123 -9.101 -15.299 1.00 96.31 241 PHE A CA 1
ATOM 1917 C C . PHE A 1 241 ? 1.131 -8.251 -14.508 1.00 96.31 241 PHE A C 1
ATOM 1919 O O . PHE A 1 241 ? -0.016 -8.649 -14.302 1.00 96.31 241 PHE A O 1
ATOM 1926 N N . TRP A 1 242 ? 1.562 -7.064 -14.084 1.00 97.50 242 TRP A N 1
ATOM 1927 C CA . TRP A 1 242 ? 0.753 -6.147 -13.290 1.00 97.50 242 TRP A CA 1
ATOM 1928 C C . TRP A 1 242 ? 0.029 -5.155 -14.200 1.00 97.50 242 TRP A C 1
ATOM 1930 O O . TRP A 1 242 ? 0.625 -4.385 -14.954 1.00 97.50 242 TRP A O 1
ATOM 1940 N N . THR A 1 243 ? -1.294 -5.181 -14.136 1.00 97.12 243 THR A N 1
ATOM 1941 C CA . THR A 1 243 ? -2.194 -4.239 -14.806 1.00 97.12 243 THR A CA 1
ATOM 1942 C C . THR A 1 243 ? -2.270 -2.916 -14.040 1.00 97.12 243 THR A C 1
ATOM 1944 O O . THR A 1 243 ? -1.814 -2.798 -12.901 1.00 97.12 243 THR A O 1
ATOM 1947 N N . PHE A 1 244 ? -2.911 -1.918 -14.645 1.00 96.00 244 PHE A N 1
ATOM 1948 C CA . PHE A 1 244 ? -3.142 -0.613 -14.023 1.00 96.00 244 PHE A CA 1
ATOM 1949 C C . PHE A 1 244 ? -4.151 -0.638 -12.860 1.00 96.00 244 PHE A C 1
ATOM 1951 O O . PHE A 1 244 ? -4.282 0.347 -12.142 1.00 96.00 244 PHE A O 1
ATOM 1958 N N . ASN A 1 245 ? -4.796 -1.779 -12.597 1.00 95.88 245 ASN A N 1
ATOM 1959 C CA . ASN A 1 245 ? -5.654 -1.958 -11.424 1.00 95.88 245 ASN A CA 1
ATOM 1960 C C . ASN A 1 245 ? -4.862 -2.166 -10.121 1.00 95.88 245 ASN A C 1
ATOM 1962 O O . ASN A 1 245 ? -5.462 -2.319 -9.062 1.00 95.88 245 ASN A O 1
ATOM 1966 N N . CYS A 1 246 ? -3.525 -2.228 -10.166 1.00 96.44 246 CYS A N 1
ATOM 1967 C CA . CYS A 1 246 ? -2.712 -2.496 -8.982 1.00 96.44 246 CYS A CA 1
ATOM 1968 C C . CYS A 1 246 ? -2.849 -1.385 -7.929 1.00 96.44 246 CYS A C 1
ATOM 1970 O O . CYS A 1 246 ? -2.640 -0.208 -8.205 1.00 96.44 246 CYS A O 1
ATOM 1972 N N . GLU A 1 247 ? -3.112 -1.789 -6.687 1.00 94.31 247 GLU A N 1
ATOM 1973 C CA . GLU A 1 247 ? -3.184 -0.886 -5.530 1.00 94.31 247 GLU A CA 1
ATOM 1974 C C . GLU A 1 247 ? -1.812 -0.533 -4.942 1.00 94.31 247 GLU A C 1
ATOM 1976 O O . GLU A 1 247 ? -1.740 0.227 -3.986 1.00 94.31 247 GLU A O 1
ATOM 1981 N N . SER A 1 248 ? -0.721 -1.147 -5.415 1.00 93.69 248 SER A N 1
ATOM 1982 C CA . SER A 1 248 ? 0.604 -1.054 -4.777 1.00 93.69 248 SER A CA 1
ATOM 1983 C C . SER A 1 248 ? 0.587 -1.408 -3.275 1.00 93.69 248 SER A C 1
ATOM 1985 O O . SER A 1 248 ? 1.321 -0.848 -2.472 1.00 93.69 248 SER A O 1
ATOM 1987 N N . CYS A 1 249 ? -0.221 -2.401 -2.879 1.00 94.44 249 CYS A N 1
ATOM 1988 C CA . CYS A 1 249 ? -0.373 -2.829 -1.476 1.00 94.44 249 CYS A CA 1
ATOM 1989 C C . CYS A 1 249 ? 0.737 -3.757 -0.944 1.00 94.44 249 CYS A C 1
ATOM 1991 O O . CYS A 1 249 ? 0.674 -4.222 0.193 1.00 94.44 249 CYS A O 1
ATOM 1993 N N . MET A 1 250 ? 1.703 -4.119 -1.791 1.00 94.12 250 MET A N 1
ATOM 1994 C CA . MET A 1 250 ? 2.827 -5.021 -1.501 1.00 94.12 250 MET A CA 1
ATOM 1995 C C . MET A 1 250 ? 2.463 -6.471 -1.122 1.00 94.12 250 MET A C 1
ATOM 1997 O O . MET A 1 250 ? 3.352 -7.296 -0.924 1.00 94.12 250 MET A O 1
ATOM 2001 N N . LYS A 1 251 ? 1.178 -6.855 -1.100 1.00 94.94 251 LYS A N 1
ATOM 2002 C CA . LYS A 1 251 ? 0.749 -8.219 -0.726 1.00 94.94 251 LYS A CA 1
ATOM 2003 C C . LYS A 1 251 ? 1.424 -9.313 -1.558 1.00 94.94 251 LYS A C 1
ATOM 2005 O O . LYS A 1 251 ? 1.805 -10.344 -1.008 1.00 94.94 251 LYS A O 1
ATOM 2010 N N . CYS A 1 252 ? 1.555 -9.108 -2.870 1.00 95.69 252 CYS A N 1
ATOM 2011 C CA . CYS A 1 252 ? 2.137 -10.094 -3.782 1.00 95.69 252 CYS A CA 1
ATOM 2012 C C . CYS A 1 252 ? 3.645 -10.272 -3.550 1.00 95.69 252 CYS A C 1
ATOM 2014 O O . CYS A 1 252 ? 4.098 -11.399 -3.352 1.00 95.69 252 CYS A O 1
ATOM 2016 N N . ILE A 1 253 ? 4.406 -9.175 -3.491 1.00 94.31 253 ILE A N 1
ATOM 2017 C CA . ILE A 1 253 ? 5.850 -9.219 -3.249 1.00 94.31 253 ILE A CA 1
ATOM 2018 C C . ILE A 1 253 ? 6.169 -9.768 -1.852 1.00 94.31 253 ILE A C 1
ATOM 2020 O O . ILE A 1 253 ? 7.045 -10.622 -1.728 1.00 94.31 253 ILE A O 1
ATOM 2024 N N . SER A 1 254 ? 5.401 -9.397 -0.822 1.00 92.00 254 SER A N 1
ATOM 2025 C CA . SER A 1 254 ? 5.577 -9.900 0.548 1.00 92.00 254 SER A CA 1
ATOM 2026 C C . SER A 1 254 ? 5.306 -11.398 0.698 1.00 92.00 254 SER A C 1
ATOM 2028 O O . SER A 1 254 ? 5.927 -12.050 1.536 1.00 92.00 254 SER A O 1
ATOM 2030 N N . ASN A 1 255 ? 4.379 -11.961 -0.084 1.00 92.88 255 ASN A N 1
ATOM 2031 C CA . ASN A 1 255 ? 3.912 -13.341 0.096 1.00 92.88 255 ASN A CA 1
ATOM 2032 C C . ASN A 1 255 ? 4.411 -14.332 -0.958 1.00 92.88 255 ASN A C 1
ATOM 2034 O O . ASN A 1 255 ? 4.099 -15.514 -0.845 1.00 92.88 255 ASN A O 1
ATOM 2038 N N . CYS A 1 256 ? 5.192 -13.897 -1.949 1.00 95.38 256 CYS A N 1
ATOM 2039 C CA . CYS A 1 256 ? 5.765 -14.806 -2.939 1.00 95.38 256 CYS A CA 1
ATOM 2040 C C . CYS A 1 256 ? 6.704 -15.829 -2.264 1.00 95.38 256 CYS A C 1
ATOM 2042 O O . CYS A 1 256 ? 7.745 -15.422 -1.737 1.00 95.38 256 CYS A O 1
ATOM 2044 N N . PRO A 1 257 ? 6.401 -17.143 -2.303 1.00 94.56 257 PRO A N 1
ATOM 2045 C CA . PRO A 1 257 ? 7.225 -18.152 -1.632 1.00 94.56 257 PRO A CA 1
ATOM 2046 C C . PRO A 1 257 ? 8.603 -18.300 -2.284 1.00 94.56 257 PRO A C 1
ATOM 2048 O O . PRO A 1 257 ? 9.590 -18.525 -1.593 1.00 94.56 257 PRO A O 1
ATOM 2051 N N . LYS A 1 258 ? 8.682 -18.110 -3.606 1.00 95.75 258 LYS A N 1
ATOM 2052 C CA . LYS A 1 258 ? 9.934 -18.153 -4.373 1.00 95.75 258 LYS A CA 1
ATOM 2053 C C . LYS A 1 258 ? 10.711 -16.843 -4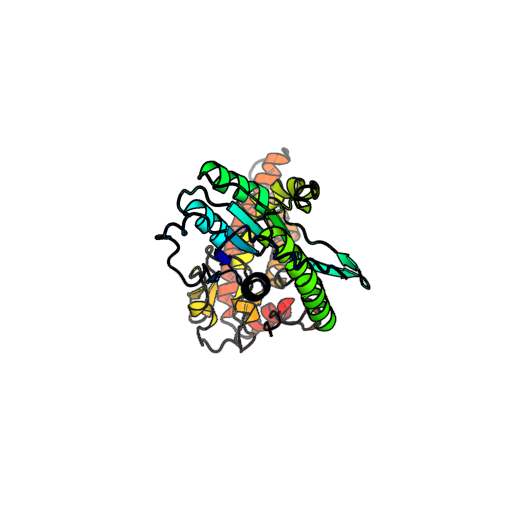.361 1.00 95.75 258 LYS A C 1
ATOM 2055 O O . LYS A 1 258 ? 11.800 -16.795 -4.907 1.00 95.75 258 LYS A O 1
ATOM 2060 N N . ARG A 1 259 ? 10.159 -15.785 -3.751 1.00 94.44 259 ARG A N 1
ATOM 2061 C CA . ARG A 1 259 ? 10.732 -14.433 -3.799 1.00 94.44 259 ARG A CA 1
ATOM 2062 C C . ARG A 1 259 ? 11.082 -13.998 -5.230 1.00 94.44 259 ARG A C 1
ATOM 2064 O O . ARG A 1 259 ? 12.127 -13.419 -5.463 1.00 94.44 259 ARG A O 1
ATOM 2071 N N . ALA A 1 260 ? 10.184 -14.284 -6.169 1.00 96.00 260 ALA A N 1
ATOM 2072 C CA . ALA A 1 260 ? 10.408 -14.041 -7.590 1.00 96.00 260 ALA A CA 1
ATOM 2073 C C . ALA A 1 260 ? 9.827 -12.709 -8.090 1.00 96.00 260 ALA A C 1
ATOM 2075 O O . ALA A 1 260 ? 9.995 -12.360 -9.243 1.00 96.00 260 ALA A O 1
ATOM 2076 N N . ILE A 1 261 ? 9.076 -11.974 -7.266 1.00 96.56 261 ILE A N 1
ATOM 2077 C CA . ILE A 1 261 ? 8.499 -10.679 -7.670 1.00 96.56 261 ILE A CA 1
ATOM 2078 C C . ILE A 1 261 ? 9.469 -9.571 -7.288 1.00 96.56 261 ILE A C 1
ATOM 2080 O O . ILE A 1 261 ? 9.732 -9.436 -6.097 1.00 96.56 261 ILE A O 1
ATOM 2084 N N . GLU A 1 262 ? 9.939 -8.781 -8.243 1.00 95.88 262 GLU A N 1
ATOM 2085 C CA . GLU A 1 262 ? 10.926 -7.716 -8.044 1.00 95.88 262 GLU A CA 1
ATOM 2086 C C . GLU A 1 262 ? 10.436 -6.376 -8.615 1.00 95.88 262 GLU A C 1
ATOM 2088 O O . GLU A 1 262 ? 9.387 -6.309 -9.262 1.00 95.88 262 GLU A O 1
ATOM 2093 N N . THR A 1 263 ? 11.178 -5.300 -8.332 1.00 95.69 263 THR A N 1
ATOM 2094 C CA . THR A 1 263 ? 10.876 -3.938 -8.805 1.00 95.69 263 THR A CA 1
ATOM 2095 C C . THR A 1 263 ? 11.930 -3.446 -9.799 1.00 95.69 263 THR A C 1
ATOM 2097 O O . THR A 1 263 ? 13.127 -3.642 -9.610 1.00 95.69 263 THR A O 1
ATOM 2100 N N . GLY A 1 264 ? 11.495 -2.782 -10.862 1.00 95.12 264 GLY A N 1
ATOM 2101 C CA . GLY A 1 264 ? 12.295 -2.318 -11.992 1.00 95.12 264 GLY A CA 1
ATOM 2102 C C . GLY A 1 264 ? 13.210 -1.119 -11.762 1.00 95.12 264 GLY A C 1
ATOM 2103 O O . GLY A 1 264 ? 13.336 -0.307 -12.671 1.00 95.12 264 GLY A O 1
ATOM 2104 N N . HIS A 1 265 ? 13.825 -0.964 -10.582 1.00 95.69 265 HIS A N 1
ATOM 2105 C CA . HIS A 1 265 ? 14.651 0.211 -10.249 1.00 95.69 265 HIS A CA 1
ATOM 2106 C C . HIS A 1 265 ? 15.701 0.513 -11.317 1.00 95.69 265 HIS A C 1
ATOM 2108 O O . HIS A 1 265 ? 15.716 1.610 -11.869 1.00 95.69 265 HIS A O 1
ATOM 2114 N N . GLY A 1 266 ? 16.532 -0.474 -11.651 1.00 95.69 266 GLY A N 1
ATOM 2115 C CA . GLY A 1 266 ? 17.627 -0.300 -12.597 1.00 95.69 266 GLY A CA 1
ATOM 2116 C C . GLY A 1 266 ? 17.198 0.098 -14.000 1.00 95.69 266 GLY A C 1
ATOM 2117 O O . GLY A 1 266 ? 17.744 1.053 -14.538 1.00 95.69 266 GLY A O 1
ATOM 2118 N N . TYR A 1 267 ? 16.209 -0.581 -14.595 1.00 93.88 267 TYR A N 1
ATOM 2119 C CA . TYR A 1 267 ? 15.793 -0.235 -15.960 1.00 93.88 267 TYR A CA 1
ATOM 2120 C C . TYR A 1 267 ? 15.023 1.089 -16.023 1.00 93.88 267 TYR A C 1
ATOM 2122 O O . TYR A 1 267 ? 15.011 1.715 -17.079 1.00 93.88 267 TYR A O 1
ATOM 2130 N N . ILE A 1 268 ? 14.382 1.523 -14.928 1.00 94.94 268 ILE A N 1
ATOM 2131 C CA . ILE A 1 268 ? 13.754 2.850 -14.841 1.00 94.94 268 ILE A CA 1
ATOM 2132 C C . ILE A 1 268 ? 14.835 3.931 -14.746 1.00 94.94 268 ILE A C 1
ATOM 2134 O O . ILE A 1 268 ? 14.779 4.903 -15.489 1.00 94.94 268 ILE A O 1
ATOM 2138 N N . ILE A 1 269 ? 15.839 3.752 -13.880 1.00 95.81 269 ILE A N 1
ATOM 2139 C CA . ILE A 1 269 ? 16.971 4.687 -13.762 1.00 95.81 269 ILE A CA 1
ATOM 2140 C C . ILE A 1 269 ? 17.742 4.759 -15.083 1.00 95.81 269 ILE A C 1
ATOM 2142 O O . ILE A 1 269 ? 18.015 5.851 -15.572 1.00 95.81 269 ILE A O 1
ATOM 2146 N N . GLY A 1 270 ? 18.045 3.604 -15.682 1.00 95.38 270 GLY A N 1
ATOM 2147 C CA . GLY A 1 270 ? 18.714 3.515 -16.977 1.00 95.38 270 GLY A CA 1
ATOM 2148 C C . GLY A 1 270 ? 17.942 4.256 -18.063 1.00 95.38 270 GLY A C 1
ATOM 2149 O O . GLY A 1 270 ? 18.528 5.073 -18.763 1.00 95.38 270 GLY A O 1
ATOM 2150 N N . TYR A 1 271 ? 16.620 4.064 -18.133 1.00 96.38 271 TYR A N 1
ATOM 2151 C CA . TYR A 1 271 ? 15.770 4.825 -19.044 1.00 96.38 271 TYR A CA 1
ATOM 2152 C C . TYR A 1 271 ? 15.866 6.333 -18.814 1.00 96.38 271 TYR A C 1
ATOM 2154 O O . TYR A 1 271 ? 16.104 7.069 -19.765 1.00 96.38 271 TYR A O 1
ATOM 2162 N N . SER A 1 272 ? 15.716 6.796 -17.571 1.00 96.25 272 SER A N 1
ATOM 2163 C CA . SER A 1 272 ? 15.769 8.226 -17.260 1.00 96.25 272 SER A CA 1
ATOM 2164 C C . SER A 1 272 ? 17.109 8.849 -17.658 1.00 96.25 272 SER A C 1
ATOM 2166 O O . SER A 1 272 ? 17.130 9.939 -18.219 1.00 96.25 272 SER A O 1
ATOM 2168 N N . LEU A 1 273 ? 18.225 8.148 -17.429 1.00 96.75 273 LEU A N 1
ATOM 2169 C CA . LEU A 1 273 ? 19.552 8.611 -17.841 1.00 96.75 273 LEU A CA 1
ATOM 2170 C C . LEU A 1 273 ? 19.697 8.637 -19.367 1.00 96.75 273 LEU A C 1
ATOM 2172 O O . LEU A 1 273 ? 20.137 9.643 -19.917 1.00 96.75 273 LEU A O 1
ATOM 2176 N N . THR A 1 274 ? 19.296 7.570 -20.064 1.00 96.50 274 THR A N 1
ATOM 2177 C CA . THR A 1 274 ? 19.339 7.516 -21.534 1.00 96.50 274 THR A CA 1
ATOM 2178 C C . THR A 1 274 ? 18.446 8.583 -22.163 1.00 96.50 274 THR A C 1
ATOM 2180 O O . THR A 1 274 ? 18.846 9.223 -23.134 1.00 96.50 274 THR A O 1
ATOM 2183 N N . PHE A 1 275 ? 17.261 8.817 -21.601 1.00 97.25 275 PHE A N 1
ATOM 2184 C CA . PHE A 1 275 ? 16.359 9.859 -22.066 1.00 97.25 275 PHE A CA 1
ATOM 2185 C C . PHE A 1 275 ? 17.004 11.240 -21.943 1.00 97.25 275 PHE A C 1
ATOM 2187 O O . PHE A 1 275 ? 17.126 11.942 -22.945 1.00 97.25 275 PHE A O 1
ATOM 2194 N N . SER A 1 276 ? 17.475 11.595 -20.746 1.00 95.50 276 SER A N 1
ATOM 2195 C CA . SER A 1 276 ? 18.013 12.929 -20.475 1.00 95.50 276 SER A CA 1
ATOM 2196 C C . SER A 1 276 ? 19.331 13.209 -21.198 1.00 95.50 276 SER A C 1
ATOM 2198 O O . SER A 1 276 ? 19.539 14.326 -21.659 1.00 95.50 276 SER A O 1
ATOM 2200 N N . LEU A 1 277 ? 20.224 12.218 -21.303 1.00 95.94 277 LEU A N 1
ATOM 2201 C CA . LEU A 1 277 ? 21.571 12.418 -21.854 1.00 95.94 277 LEU A CA 1
ATOM 2202 C C . LEU A 1 277 ? 21.654 12.199 -23.368 1.00 95.94 277 LEU A C 1
ATOM 2204 O O . LEU A 1 277 ? 22.519 12.783 -24.014 1.00 95.94 277 LEU A O 1
ATOM 2208 N N . VAL A 1 278 ? 20.794 11.347 -23.935 1.00 96.69 278 VAL A N 1
ATOM 2209 C CA . VAL A 1 278 ? 20.911 10.914 -25.337 1.00 96.69 278 VAL A CA 1
ATOM 2210 C C . VAL A 1 278 ? 19.671 11.280 -26.136 1.00 96.69 278 VAL A C 1
ATOM 2212 O O . VAL A 1 278 ? 19.773 12.012 -27.117 1.00 96.69 278 VAL A O 1
ATOM 2215 N N . LEU A 1 279 ? 18.495 10.789 -25.733 1.00 95.94 279 LEU A N 1
ATOM 2216 C CA . LEU A 1 279 ? 17.284 10.921 -26.555 1.00 95.94 279 LEU A CA 1
ATOM 2217 C C . LEU A 1 279 ? 16.835 12.375 -26.669 1.00 95.94 279 LEU A C 1
ATOM 2219 O O . LEU A 1 279 ? 16.448 12.807 -27.751 1.00 95.94 279 LEU A O 1
ATOM 2223 N N . LEU A 1 280 ? 16.934 13.139 -25.582 1.00 95.94 280 LEU A N 1
ATOM 2224 C CA . LEU A 1 280 ? 16.543 14.540 -25.572 1.00 95.94 280 LEU A CA 1
ATOM 2225 C C . LEU A 1 280 ? 17.501 15.418 -26.388 1.00 95.94 280 LEU A C 1
ATOM 2227 O O . LEU A 1 280 ? 17.062 16.257 -27.172 1.00 95.94 280 LEU A O 1
ATOM 2231 N N . ALA A 1 281 ? 18.810 15.183 -26.253 1.00 95.06 281 ALA A N 1
ATOM 2232 C CA . ALA A 1 281 ? 19.829 15.876 -27.037 1.00 95.06 281 ALA A CA 1
ATOM 2233 C C . ALA A 1 281 ? 19.682 15.575 -28.537 1.00 95.06 281 ALA A C 1
ATOM 2235 O O . ALA A 1 281 ? 19.742 16.485 -29.363 1.00 95.06 281 ALA A O 1
ATOM 2236 N N . ALA A 1 282 ? 19.433 14.308 -28.888 1.00 95.81 282 ALA A N 1
ATOM 2237 C CA . ALA A 1 282 ? 19.145 13.913 -30.260 1.00 95.81 282 ALA A CA 1
ATOM 2238 C C . ALA A 1 282 ? 17.864 14.586 -30.774 1.00 95.81 282 ALA A C 1
ATOM 2240 O O . ALA A 1 282 ? 17.890 15.171 -31.853 1.00 95.81 282 ALA A O 1
ATOM 2241 N N . PHE A 1 283 ? 16.776 14.561 -29.995 1.00 96.25 283 PHE A N 1
ATOM 2242 C CA . PHE A 1 283 ? 15.509 15.187 -30.369 1.00 96.25 283 PHE A CA 1
ATOM 2243 C C . PHE A 1 283 ? 15.692 16.661 -30.738 1.00 96.25 283 PHE A C 1
ATOM 2245 O O . PHE A 1 283 ? 15.366 17.029 -31.862 1.00 96.25 283 PHE A O 1
ATOM 2252 N N . TYR A 1 284 ? 16.276 17.482 -29.857 1.00 95.75 284 TYR A N 1
ATOM 2253 C CA . TYR A 1 284 ? 16.460 18.908 -30.156 1.00 95.75 284 TYR A CA 1
ATOM 2254 C C . TYR A 1 284 ? 17.443 19.157 -31.293 1.00 95.75 284 TYR A C 1
ATOM 2256 O O . TYR A 1 284 ? 17.178 20.014 -32.128 1.00 95.75 284 TYR A O 1
ATOM 2264 N N . LYS A 1 285 ? 18.528 18.376 -31.393 1.00 94.75 285 LYS A N 1
ATOM 2265 C CA . LYS A 1 285 ? 19.469 18.500 -32.513 1.00 94.75 285 LYS A CA 1
ATOM 2266 C C . LYS A 1 285 ? 18.755 18.351 -33.857 1.00 94.75 285 LYS A C 1
ATOM 2268 O O . LYS A 1 285 ? 18.983 19.156 -34.749 1.00 94.75 285 LYS A O 1
ATOM 2273 N N . TYR A 1 286 ? 17.912 17.332 -34.016 1.00 94.94 286 TYR A N 1
ATOM 2274 C CA . TYR A 1 286 ? 17.202 17.107 -35.279 1.00 94.94 286 TYR A CA 1
ATOM 2275 C C . TYR A 1 286 ? 15.987 18.028 -35.454 1.00 94.94 286 TYR A C 1
ATOM 2277 O O . TYR A 1 286 ? 15.711 18.452 -36.578 1.00 94.94 286 TYR A O 1
ATOM 2285 N N . PHE A 1 287 ? 15.281 18.361 -34.370 1.00 95.19 287 PHE A N 1
ATOM 2286 C CA . PHE A 1 287 ? 14.121 19.250 -34.415 1.00 95.19 287 PHE A CA 1
ATOM 2287 C C . PHE A 1 287 ? 14.522 20.670 -34.827 1.00 95.19 287 PHE A C 1
ATOM 2289 O O . PHE A 1 287 ? 13.938 21.211 -35.760 1.00 95.19 287 PHE A O 1
ATOM 2296 N N . ASP A 1 288 ? 15.573 21.227 -34.220 1.00 93.88 288 ASP A N 1
ATOM 2297 C CA . ASP A 1 288 ? 16.054 22.580 -34.522 1.00 93.88 288 ASP A CA 1
ATOM 2298 C C . ASP A 1 288 ? 16.640 22.695 -35.936 1.00 93.88 288 ASP A C 1
ATOM 2300 O O . ASP A 1 288 ? 16.587 23.765 -36.535 1.00 93.88 288 ASP A O 1
ATOM 2304 N N . LEU A 1 289 ? 17.190 21.601 -36.480 1.00 93.75 289 LEU A N 1
ATOM 2305 C CA . LEU A 1 289 ? 17.664 21.551 -37.868 1.00 93.75 289 LEU A CA 1
ATOM 2306 C C . LEU A 1 289 ? 16.520 21.520 -38.889 1.00 93.75 289 LEU A C 1
ATOM 2308 O O . LEU A 1 289 ? 16.711 21.970 -40.014 1.00 93.75 289 LEU A O 1
ATOM 2312 N N . SER A 1 290 ? 15.367 20.952 -38.526 1.00 94.44 290 SER A N 1
ATOM 2313 C CA . SER A 1 290 ? 14.277 20.674 -39.476 1.00 94.44 290 SER A CA 1
ATOM 2314 C C . SER A 1 290 ? 13.098 21.641 -39.356 1.00 94.44 290 SER A C 1
ATOM 2316 O O . SER A 1 290 ? 12.306 21.756 -40.287 1.00 94.44 290 SER A O 1
ATOM 2318 N N . TYR A 1 291 ? 12.950 22.296 -38.205 1.00 93.00 291 TYR A N 1
ATOM 2319 C CA . TYR A 1 291 ? 11.791 23.114 -37.866 1.00 93.00 291 TYR A CA 1
ATOM 2320 C C . TYR A 1 291 ? 12.237 24.464 -37.285 1.00 93.00 291 TYR A C 1
ATOM 2322 O O . TYR A 1 291 ? 12.919 25.238 -37.949 1.00 93.00 291 TYR A O 1
ATOM 2330 N N . PHE A 1 292 ? 11.829 24.774 -36.056 1.00 92.56 292 PHE A N 1
ATOM 2331 C CA . PHE A 1 292 ? 12.116 26.024 -35.365 1.00 92.56 292 PHE A CA 1
ATOM 2332 C C . PHE A 1 292 ? 12.567 25.734 -33.937 1.00 92.56 292 PHE A C 1
ATOM 2334 O O . PHE A 1 292 ? 12.238 24.695 -33.365 1.00 92.56 292 PHE A O 1
ATOM 2341 N N . ARG A 1 293 ? 13.286 26.682 -33.338 1.00 92.19 293 ARG A N 1
ATOM 2342 C CA . ARG A 1 293 ? 13.713 26.568 -31.943 1.00 92.19 293 ARG A CA 1
ATOM 2343 C C . ARG A 1 293 ? 12.537 26.806 -31.006 1.00 92.19 293 ARG A C 1
ATOM 2345 O O . ARG A 1 293 ? 11.838 27.812 -31.105 1.00 92.19 293 ARG A O 1
ATOM 2352 N N . ILE A 1 294 ? 12.335 25.888 -30.068 1.00 92.44 294 ILE A N 1
ATOM 2353 C CA . ILE A 1 294 ? 11.315 26.028 -29.025 1.00 92.44 294 ILE A CA 1
ATOM 2354 C C . ILE A 1 294 ? 11.916 26.824 -27.863 1.00 92.44 294 ILE A C 1
ATOM 2356 O O . ILE A 1 294 ? 12.637 26.278 -27.028 1.00 92.44 294 ILE A O 1
ATOM 2360 N N . GLU A 1 295 ? 11.611 28.119 -27.799 1.00 93.25 295 GLU A N 1
ATOM 2361 C CA . GLU A 1 295 ? 12.132 29.010 -26.750 1.00 93.25 295 GLU A CA 1
ATOM 2362 C C . GLU A 1 295 ? 11.269 29.008 -25.480 1.00 93.25 295 GLU A C 1
ATOM 2364 O O . GLU A 1 295 ? 11.773 29.184 -24.370 1.00 93.25 295 GLU A O 1
ATOM 2369 N N . ASN A 1 296 ? 9.959 28.777 -25.618 1.00 95.94 296 ASN A N 1
ATOM 2370 C CA . ASN A 1 296 ? 9.042 28.800 -24.484 1.00 95.94 296 ASN A CA 1
ATOM 2371 C C . ASN A 1 296 ? 9.267 27.586 -23.565 1.00 95.94 296 ASN A C 1
ATOM 2373 O O . ASN A 1 296 ? 9.036 26.439 -23.953 1.00 95.94 296 ASN A O 1
ATOM 2377 N N . SER A 1 297 ? 9.659 27.848 -22.318 1.00 95.44 297 SER A N 1
ATOM 2378 C CA . SER A 1 297 ? 9.994 26.818 -21.329 1.00 95.44 297 SER A CA 1
ATOM 2379 C C . SER A 1 297 ? 8.819 25.910 -20.947 1.00 95.44 297 SER A C 1
ATOM 2381 O O . SER A 1 297 ? 9.029 24.727 -20.683 1.00 95.44 297 SER A O 1
ATOM 2383 N N . ILE A 1 298 ? 7.584 26.421 -20.956 1.00 96.06 298 ILE A N 1
ATOM 2384 C CA . ILE A 1 298 ? 6.381 25.632 -20.651 1.00 96.06 298 ILE A CA 1
ATOM 2385 C C . ILE A 1 298 ? 6.096 24.663 -21.796 1.00 96.06 298 ILE A C 1
ATOM 2387 O O . ILE A 1 298 ? 5.895 23.473 -21.561 1.00 96.06 298 ILE A O 1
ATOM 2391 N N . VAL A 1 299 ? 6.127 25.152 -23.039 1.00 94.69 299 VAL A N 1
ATOM 2392 C CA . VAL A 1 299 ? 5.956 24.311 -24.235 1.00 94.69 299 VAL A CA 1
ATOM 2393 C C . VAL A 1 299 ? 7.041 23.238 -24.283 1.00 94.69 299 VAL A C 1
ATOM 2395 O O . VAL A 1 299 ? 6.735 22.065 -24.493 1.00 94.69 299 VAL A O 1
ATOM 2398 N N . LYS A 1 300 ? 8.288 23.623 -23.992 1.00 95.19 300 LYS A N 1
ATOM 2399 C CA . LYS A 1 300 ? 9.425 22.711 -23.874 1.00 95.19 300 LYS A CA 1
ATOM 2400 C C . LYS A 1 300 ? 9.146 21.596 -22.860 1.00 95.19 300 LYS A C 1
ATOM 2402 O O . LYS A 1 300 ? 9.159 20.423 -23.216 1.00 95.19 300 LYS A O 1
ATOM 2407 N N . MET A 1 301 ? 8.788 21.953 -21.626 1.00 95.44 301 MET A N 1
ATOM 2408 C CA . MET A 1 301 ? 8.461 20.996 -20.562 1.00 95.44 301 MET A CA 1
ATOM 2409 C C . MET A 1 301 ? 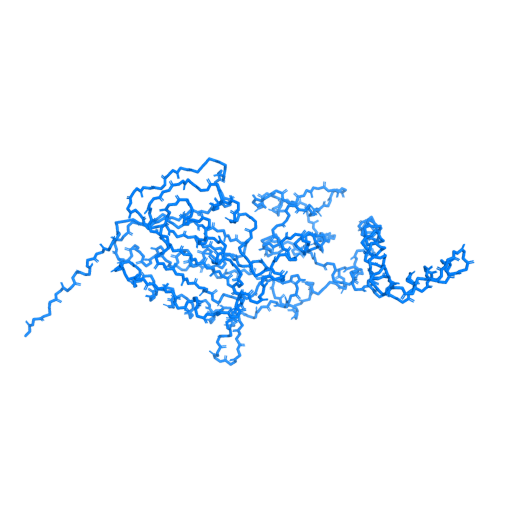7.318 20.043 -20.949 1.00 95.44 301 MET A C 1
ATOM 2411 O O . MET A 1 301 ? 7.376 18.851 -20.638 1.00 95.44 301 MET A O 1
ATOM 2415 N N . LEU A 1 302 ? 6.278 20.540 -21.628 1.00 95.81 302 LEU A N 1
ATOM 2416 C CA . LEU A 1 302 ? 5.159 19.716 -22.094 1.00 95.81 302 LEU A CA 1
ATOM 2417 C C . LEU A 1 302 ? 5.606 18.702 -23.155 1.00 95.81 302 LEU A C 1
ATOM 2419 O O . LEU A 1 302 ? 5.291 17.517 -23.029 1.00 95.81 302 LEU A O 1
ATOM 2423 N N . ILE A 1 303 ? 6.371 19.142 -24.157 1.00 95.62 303 ILE A N 1
ATOM 2424 C CA . ILE A 1 303 ? 6.906 18.272 -25.215 1.00 95.62 303 ILE A CA 1
ATOM 2425 C C . ILE A 1 303 ? 7.809 17.198 -24.610 1.00 95.62 303 ILE A C 1
ATOM 2427 O O . ILE A 1 303 ? 7.624 16.013 -24.882 1.00 95.62 303 ILE A O 1
ATOM 2431 N N . GLU A 1 304 ? 8.733 17.588 -23.734 1.00 96.44 304 GLU A N 1
ATOM 2432 C CA . GLU A 1 304 ? 9.642 16.663 -23.055 1.00 96.44 304 GLU A CA 1
ATOM 2433 C C . GLU A 1 304 ? 8.891 15.626 -22.226 1.00 96.44 304 GLU A C 1
ATOM 2435 O O . GLU A 1 304 ? 9.214 14.441 -22.280 1.00 96.44 304 GLU A O 1
ATOM 2440 N N . SER A 1 305 ? 7.849 16.046 -21.508 1.00 94.56 305 SER A N 1
ATOM 2441 C CA . SER A 1 305 ? 7.019 15.147 -20.703 1.00 94.56 305 SER A CA 1
ATOM 2442 C C . SER A 1 305 ? 6.267 14.132 -21.569 1.00 94.56 305 SER A C 1
ATOM 2444 O O . SER A 1 305 ? 6.223 12.945 -21.240 1.00 94.56 305 SER A O 1
ATOM 2446 N N . VAL A 1 306 ? 5.697 14.571 -22.698 1.00 95.62 306 VAL A N 1
ATOM 2447 C CA . VAL A 1 306 ? 5.005 13.685 -23.648 1.00 95.62 306 VAL A CA 1
ATOM 2448 C C . VAL A 1 306 ? 5.991 12.701 -24.275 1.00 95.62 306 VAL A C 1
ATOM 2450 O O . VAL A 1 306 ? 5.733 11.495 -24.270 1.00 95.62 306 VAL A O 1
ATOM 2453 N N . LEU A 1 307 ? 7.145 13.183 -24.747 1.00 96.69 307 LEU A N 1
ATOM 2454 C CA . LEU A 1 307 ? 8.208 12.337 -25.296 1.00 96.69 307 LEU A CA 1
ATOM 2455 C C . LEU A 1 307 ? 8.694 11.318 -24.265 1.00 96.69 307 LEU A C 1
ATOM 2457 O O . LEU A 1 307 ? 8.807 10.134 -24.584 1.00 96.69 307 LEU A O 1
ATOM 2461 N N . PHE A 1 308 ? 8.915 11.745 -23.019 1.00 96.19 308 PHE A N 1
ATOM 2462 C CA . PHE A 1 308 ? 9.324 10.865 -21.929 1.00 96.19 308 PHE A CA 1
ATOM 2463 C C . PHE A 1 308 ? 8.311 9.743 -21.706 1.00 96.19 308 PHE A C 1
ATOM 2465 O O . PHE A 1 308 ? 8.700 8.589 -21.554 1.00 96.19 308 PHE A O 1
ATOM 2472 N N . ILE A 1 309 ? 7.011 10.035 -21.697 1.00 93.69 309 ILE A N 1
ATOM 2473 C CA . ILE A 1 309 ? 5.983 9.013 -21.456 1.00 93.69 309 ILE A CA 1
ATOM 2474 C C . ILE A 1 309 ? 5.871 8.047 -22.645 1.00 93.69 309 ILE A C 1
ATOM 2476 O O . ILE A 1 309 ? 5.800 6.831 -22.442 1.00 93.69 309 ILE A O 1
ATOM 2480 N N . LEU A 1 310 ? 5.882 8.559 -23.880 1.00 95.62 310 LEU A N 1
ATOM 2481 C CA . LEU A 1 310 ? 5.775 7.736 -25.090 1.00 95.62 310 LEU A CA 1
ATOM 2482 C C . LEU A 1 310 ? 6.976 6.798 -25.245 1.00 95.62 310 LEU A C 1
ATOM 2484 O O . LEU A 1 310 ? 6.807 5.590 -25.437 1.00 95.62 310 LEU A O 1
ATOM 2488 N N . LEU A 1 311 ? 8.191 7.329 -25.098 1.00 96.75 311 LEU A N 1
ATOM 2489 C CA . LEU A 1 311 ? 9.415 6.540 -25.202 1.00 96.75 311 LEU A CA 1
ATOM 2490 C C . LEU A 1 311 ? 9.559 5.567 -24.027 1.00 96.75 311 LEU A C 1
ATOM 2492 O O . LEU A 1 311 ? 10.028 4.447 -24.231 1.00 96.75 311 LEU A O 1
ATOM 2496 N N . LEU A 1 312 ? 9.064 5.914 -22.832 1.00 95.38 312 LEU A N 1
ATOM 2497 C CA . LEU A 1 312 ? 9.028 4.993 -21.695 1.00 95.38 312 LEU A CA 1
ATOM 2498 C C . LEU A 1 312 ? 8.123 3.795 -21.987 1.00 95.38 312 LEU A C 1
ATOM 2500 O O . LEU A 1 312 ? 8.466 2.669 -21.632 1.00 95.38 312 LEU A O 1
ATOM 2504 N N . ALA A 1 313 ? 6.976 4.005 -22.636 1.00 94.62 313 ALA A N 1
ATOM 2505 C CA . ALA A 1 313 ? 6.079 2.913 -23.005 1.00 94.62 313 ALA A CA 1
ATOM 2506 C C . ALA A 1 313 ? 6.738 1.944 -24.005 1.00 94.62 313 ALA A C 1
ATOM 2508 O O . ALA A 1 313 ? 6.575 0.725 -23.881 1.00 94.62 313 ALA A O 1
ATOM 2509 N N . ILE A 1 314 ? 7.515 2.468 -24.960 1.00 96.38 314 ILE A N 1
ATOM 2510 C CA . ILE A 1 314 ? 8.302 1.666 -25.909 1.00 96.38 314 ILE A CA 1
ATOM 2511 C C . ILE A 1 314 ? 9.420 0.919 -25.173 1.00 96.38 314 ILE A C 1
ATOM 2513 O O . ILE A 1 314 ? 9.505 -0.306 -25.273 1.00 96.38 314 ILE A O 1
ATOM 2517 N N . TRP A 1 315 ? 10.218 1.629 -24.370 1.00 95.94 315 TRP A N 1
ATOM 2518 C CA . TRP A 1 315 ? 11.276 1.057 -23.534 1.00 95.94 315 TRP A CA 1
ATOM 2519 C C . TRP A 1 315 ? 10.753 -0.083 -22.660 1.00 95.94 315 TRP A C 1
ATOM 2521 O O . TRP A 1 315 ? 11.318 -1.174 -22.640 1.00 95.94 315 TRP A O 1
ATOM 2531 N N . TYR A 1 316 ? 9.618 0.132 -21.995 1.00 95.12 316 TYR A N 1
ATOM 2532 C CA . TYR A 1 316 ? 8.961 -0.861 -21.156 1.00 95.12 316 TYR A CA 1
ATOM 2533 C C . TYR A 1 316 ? 8.640 -2.148 -21.925 1.00 95.12 316 TYR A C 1
ATOM 2535 O O . TYR A 1 316 ? 8.926 -3.243 -21.439 1.00 95.12 316 TYR A O 1
ATOM 2543 N N . ARG A 1 317 ? 8.088 -2.040 -23.142 1.00 94.38 317 ARG A N 1
ATOM 2544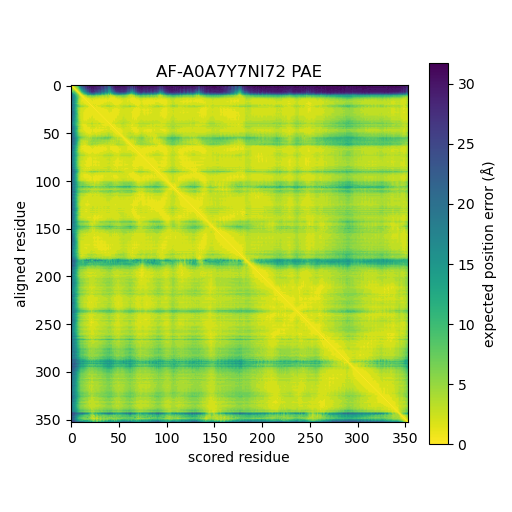 C CA . ARG A 1 317 ? 7.806 -3.209 -23.992 1.00 94.38 317 ARG A CA 1
ATOM 2545 C C . ARG A 1 317 ? 9.085 -3.938 -24.394 1.00 94.38 317 ARG A C 1
ATOM 2547 O O . ARG A 1 317 ? 9.122 -5.163 -24.296 1.00 94.38 317 ARG A O 1
ATOM 2554 N N . ILE A 1 318 ? 10.126 -3.200 -24.785 1.00 95.25 318 ILE A N 1
ATOM 2555 C CA . ILE A 1 318 ? 11.431 -3.765 -25.159 1.00 95.25 318 ILE A CA 1
ATOM 2556 C C . ILE A 1 318 ? 12.037 -4.540 -23.984 1.00 95.25 318 ILE A C 1
ATOM 2558 O O . ILE A 1 318 ? 12.422 -5.696 -24.146 1.00 95.25 318 ILE A O 1
ATOM 2562 N N . VAL A 1 319 ? 12.067 -3.941 -22.789 1.00 94.50 319 VAL A N 1
ATOM 2563 C CA . VAL A 1 319 ? 12.583 -4.571 -21.564 1.00 94.50 319 VAL A CA 1
ATOM 2564 C C . VAL A 1 319 ? 11.779 -5.820 -21.199 1.00 94.50 319 VAL A C 1
ATOM 2566 O O . VAL A 1 319 ? 12.345 -6.871 -20.903 1.00 94.50 319 VAL A O 1
ATOM 2569 N N . HIS A 1 320 ? 10.447 -5.754 -21.240 1.00 93.56 320 HIS A N 1
ATOM 2570 C CA . HIS A 1 320 ? 9.614 -6.906 -20.890 1.00 93.56 320 HIS A CA 1
ATOM 2571 C C . HIS A 1 320 ? 9.738 -8.068 -21.875 1.00 93.56 320 HIS A C 1
ATOM 2573 O O . HIS A 1 320 ? 9.788 -9.229 -21.449 1.00 93.56 320 HIS A O 1
ATOM 2579 N N . TRP A 1 321 ? 9.836 -7.758 -23.166 1.00 94.19 321 TRP A N 1
ATOM 2580 C CA . TRP A 1 321 ? 10.125 -8.741 -24.200 1.00 94.19 321 TRP A CA 1
ATOM 2581 C C . TRP A 1 321 ? 11.514 -9.355 -24.003 1.00 94.19 321 TRP A C 1
ATOM 2583 O O . TRP A 1 321 ? 11.647 -10.578 -24.004 1.00 94.19 321 TRP A O 1
ATOM 2593 N N . SER A 1 322 ? 12.544 -8.542 -23.747 1.00 94.81 322 SER A N 1
ATOM 2594 C CA . SER A 1 322 ? 13.925 -9.018 -23.615 1.00 94.81 322 SER A CA 1
ATOM 2595 C C . SER A 1 322 ? 14.145 -9.879 -22.369 1.00 94.81 322 SER A C 1
ATOM 2597 O O . SER A 1 322 ? 14.951 -10.806 -22.407 1.00 94.81 322 SER A O 1
ATOM 2599 N N . MET A 1 323 ? 13.348 -9.696 -21.309 1.00 93.25 323 MET A N 1
ATOM 2600 C CA . MET A 1 323 ? 13.344 -10.575 -20.129 1.00 93.25 323 MET A CA 1
ATOM 2601 C C . MET A 1 323 ? 13.018 -12.049 -20.438 1.00 93.25 323 MET A C 1
ATOM 2603 O O . MET A 1 323 ? 13.162 -12.912 -19.569 1.00 93.25 323 MET A O 1
ATOM 2607 N N . ARG A 1 324 ? 12.560 -12.403 -21.649 1.00 91.69 324 ARG A N 1
ATOM 2608 C CA . ARG A 1 324 ? 12.485 -13.815 -22.082 1.00 91.69 324 ARG A CA 1
ATOM 2609 C C . ARG A 1 324 ? 13.864 -14.485 -22.125 1.00 91.69 324 ARG A C 1
ATOM 2611 O O . ARG A 1 324 ? 13.966 -15.681 -21.869 1.00 91.69 324 ARG A O 1
ATOM 2618 N N . PHE A 1 325 ? 14.918 -13.710 -22.369 1.00 94.56 325 PHE A N 1
ATOM 2619 C CA . PHE A 1 325 ? 16.297 -14.172 -22.330 1.00 94.56 325 PHE A CA 1
ATOM 2620 C C . PHE A 1 325 ? 16.821 -14.121 -20.894 1.00 94.56 325 PHE A C 1
ATOM 2622 O O . PHE A 1 325 ? 16.883 -13.059 -20.274 1.00 94.56 325 PHE A O 1
ATOM 2629 N N . LYS A 1 326 ? 17.227 -15.279 -20.364 1.00 93.94 326 LYS A N 1
ATOM 2630 C CA . LYS A 1 326 ? 17.660 -15.430 -18.966 1.00 93.94 326 LYS A CA 1
ATOM 2631 C C . LYS A 1 326 ? 18.796 -14.472 -18.594 1.00 93.94 326 LYS A C 1
ATOM 2633 O O . LYS A 1 326 ? 18.777 -13.914 -17.507 1.00 93.94 326 LYS A O 1
ATOM 2638 N N . ILE A 1 327 ? 19.760 -14.242 -19.488 1.00 96.62 327 ILE A N 1
ATOM 2639 C CA . ILE A 1 327 ? 20.897 -13.350 -19.207 1.00 96.62 327 ILE A CA 1
ATOM 2640 C C . ILE A 1 327 ? 20.436 -11.903 -18.970 1.00 96.62 327 ILE A C 1
ATOM 2642 O O . ILE A 1 327 ? 20.853 -11.274 -18.000 1.00 96.62 327 ILE A O 1
ATOM 2646 N N . VAL A 1 328 ? 19.506 -11.412 -19.797 1.00 95.62 328 VAL A N 1
ATOM 2647 C CA . VAL A 1 328 ? 18.967 -10.050 -19.702 1.00 95.62 328 VAL A CA 1
ATOM 2648 C C . VAL A 1 328 ? 18.147 -9.894 -18.428 1.00 95.62 328 VAL A C 1
ATOM 2650 O O . VAL A 1 328 ? 18.309 -8.927 -17.686 1.00 95.62 328 VAL A O 1
ATOM 2653 N N . GLU A 1 329 ? 17.306 -10.880 -18.124 1.00 95.50 329 GLU A N 1
ATOM 2654 C CA . GLU A 1 329 ? 16.533 -10.874 -16.887 1.00 95.50 329 GLU A CA 1
ATOM 2655 C C . GLU A 1 329 ? 17.427 -10.880 -15.641 1.00 95.50 329 GLU A C 1
ATOM 2657 O O . GLU A 1 329 ? 17.144 -10.142 -14.698 1.00 95.50 329 GLU A O 1
ATOM 2662 N N . ARG A 1 330 ? 18.544 -11.620 -15.634 1.00 97.19 330 ARG A N 1
ATOM 2663 C CA . ARG A 1 330 ? 19.464 -11.619 -14.487 1.00 97.19 330 ARG A CA 1
ATOM 2664 C C . ARG A 1 330 ? 20.136 -10.268 -14.271 1.00 97.19 330 ARG A C 1
ATOM 2666 O O . ARG A 1 330 ? 20.320 -9.892 -13.113 1.00 97.19 330 ARG A O 1
ATOM 2673 N N . ILE A 1 331 ? 20.426 -9.520 -15.335 1.00 96.44 331 ILE A N 1
ATOM 2674 C CA . ILE A 1 331 ? 20.903 -8.129 -15.244 1.00 96.44 331 ILE A CA 1
ATOM 2675 C C . ILE A 1 331 ? 19.812 -7.230 -14.642 1.00 96.44 331 ILE A C 1
ATOM 2677 O O . ILE A 1 331 ? 20.069 -6.462 -13.713 1.00 96.44 331 ILE A O 1
ATOM 2681 N N . ILE A 1 332 ? 18.569 -7.360 -15.110 1.00 96.38 332 ILE A N 1
ATOM 2682 C CA . ILE A 1 332 ? 17.435 -6.576 -14.598 1.00 96.38 332 ILE A CA 1
ATOM 2683 C C . ILE A 1 332 ? 17.178 -6.873 -13.111 1.00 96.38 332 ILE A C 1
ATOM 2685 O O . ILE A 1 332 ? 17.012 -5.953 -12.311 1.00 96.38 332 ILE A O 1
ATOM 2689 N N . VAL A 1 333 ? 17.235 -8.142 -12.705 1.00 96.56 333 VAL A N 1
ATOM 2690 C CA . VAL A 1 333 ? 17.139 -8.544 -11.295 1.00 96.56 333 VAL A CA 1
ATOM 2691 C C . VAL A 1 333 ? 18.320 -8.018 -10.490 1.00 96.56 333 VAL A C 1
ATOM 2693 O O . VAL A 1 333 ? 18.128 -7.510 -9.390 1.00 96.56 333 VAL A O 1
ATOM 2696 N N . PHE A 1 334 ? 19.545 -8.095 -11.015 1.00 96.81 334 PHE A N 1
ATOM 2697 C CA . PHE A 1 334 ? 20.737 -7.567 -10.347 1.00 96.81 334 PHE A CA 1
ATOM 2698 C C . PHE A 1 334 ? 20.646 -6.063 -10.060 1.00 96.81 334 PHE A C 1
ATOM 2700 O O . PHE A 1 334 ? 21.128 -5.609 -9.029 1.00 96.81 334 PHE A O 1
ATOM 2707 N N . THR A 1 335 ? 19.979 -5.299 -10.915 1.00 96.38 335 THR A N 1
ATOM 2708 C CA . THR A 1 335 ? 19.789 -3.855 -10.719 1.00 96.38 335 THR A CA 1
ATOM 2709 C C . THR A 1 335 ? 18.508 -3.503 -9.947 1.00 96.38 335 THR A C 1
ATOM 2711 O O . THR A 1 335 ? 18.196 -2.330 -9.749 1.00 96.38 335 THR A O 1
ATOM 2714 N N . SER A 1 336 ? 17.761 -4.504 -9.475 1.00 96.06 336 SER A N 1
ATOM 2715 C CA . SER A 1 336 ? 16.601 -4.313 -8.607 1.00 96.06 336 SER A CA 1
ATOM 2716 C C . SER A 1 336 ? 17.026 -4.199 -7.150 1.00 96.06 336 SER A C 1
ATOM 2718 O O . SER A 1 336 ? 17.632 -5.121 -6.599 1.00 96.06 336 SER A O 1
ATOM 2720 N N . PHE A 1 337 ? 16.657 -3.107 -6.478 1.00 95.31 337 PHE A N 1
ATOM 2721 C CA . PHE A 1 337 ? 16.993 -2.958 -5.064 1.00 95.31 337 PHE A CA 1
ATOM 2722 C C . PHE A 1 337 ? 16.282 -3.999 -4.190 1.00 95.31 337 PHE A C 1
ATOM 2724 O O . PHE A 1 337 ? 16.881 -4.512 -3.246 1.00 95.31 337 PHE A O 1
ATOM 2731 N N . THR A 1 338 ? 15.059 -4.413 -4.550 1.00 93.88 338 THR A N 1
ATOM 2732 C CA . THR A 1 338 ? 14.272 -5.399 -3.782 1.00 93.88 338 THR A CA 1
ATOM 2733 C C . THR A 1 338 ? 14.876 -6.803 -3.737 1.00 93.88 338 THR A C 1
ATOM 2735 O O . THR A 1 338 ? 14.515 -7.581 -2.848 1.00 93.88 338 THR A O 1
ATOM 2738 N N . LYS A 1 339 ? 15.842 -7.106 -4.615 1.00 92.38 339 LYS A N 1
ATOM 2739 C CA . LYS A 1 339 ? 16.624 -8.348 -4.571 1.00 92.38 339 LYS A CA 1
ATOM 2740 C C . LYS A 1 339 ? 17.501 -8.419 -3.318 1.00 92.38 339 LYS A C 1
ATOM 2742 O O . LYS A 1 339 ? 17.750 -9.501 -2.780 1.00 92.38 339 LYS A O 1
ATOM 2747 N N . TYR A 1 340 ? 18.021 -7.280 -2.867 1.00 92.19 340 TYR A N 1
ATOM 2748 C CA . TYR A 1 340 ? 19.086 -7.246 -1.876 1.00 92.19 340 TYR A CA 1
ATOM 2749 C C . TYR A 1 340 ? 18.565 -7.215 -0.442 1.00 92.19 340 TYR A C 1
ATOM 2751 O O . TYR A 1 340 ? 17.644 -6.482 -0.095 1.00 92.19 340 TYR A O 1
ATOM 2759 N N . LYS A 1 341 ? 19.239 -7.959 0.445 1.00 87.94 341 LYS A N 1
ATOM 2760 C CA . LYS A 1 341 ? 18.895 -8.007 1.877 1.00 87.94 341 LYS A CA 1
ATOM 2761 C C . LYS A 1 341 ? 19.006 -6.641 2.570 1.00 87.94 341 LYS A C 1
ATOM 2763 O O . LYS A 1 341 ? 18.252 -6.402 3.509 1.00 87.94 341 LYS A O 1
ATOM 2768 N N . TRP A 1 342 ? 19.925 -5.774 2.130 1.00 88.75 342 TRP A N 1
ATOM 2769 C CA . TRP A 1 342 ? 20.143 -4.443 2.716 1.00 88.75 342 TRP A CA 1
ATOM 2770 C C . TRP A 1 342 ? 19.006 -3.465 2.400 1.00 88.75 342 TRP A C 1
ATOM 2772 O O . TRP A 1 342 ? 18.678 -2.630 3.235 1.00 88.75 342 TRP A O 1
ATOM 2782 N N . TRP A 1 343 ? 18.328 -3.635 1.259 1.00 90.25 343 TRP A N 1
ATOM 2783 C CA . TRP A 1 343 ? 17.086 -2.921 0.952 1.00 90.25 343 TRP A CA 1
ATOM 2784 C C . TRP A 1 343 ? 15.916 -3.407 1.824 1.00 90.25 343 TRP A C 1
ATOM 2786 O O . TRP A 1 343 ? 14.814 -2.878 1.789 1.00 90.25 343 TRP A O 1
ATOM 2796 N N . GLY A 1 344 ? 16.135 -4.418 2.659 1.00 72.44 344 GLY A N 1
ATOM 2797 C CA . GLY A 1 344 ? 15.183 -4.878 3.652 1.00 72.44 344 GLY A CA 1
ATOM 2798 C C . GLY A 1 344 ? 14.556 -6.218 3.299 1.00 72.44 344 GLY A C 1
ATOM 2799 O O . GLY A 1 344 ? 14.488 -6.667 2.155 1.00 72.44 344 GLY A O 1
ATOM 2800 N N . ARG A 1 345 ? 14.090 -6.902 4.343 1.00 73.06 345 ARG A N 1
ATOM 2801 C CA . ARG A 1 345 ? 13.387 -8.178 4.201 1.00 73.06 345 ARG A CA 1
ATOM 2802 C C . ARG A 1 345 ? 11.992 -7.919 3.628 1.00 73.06 345 ARG A C 1
ATOM 2804 O O . ARG A 1 345 ? 11.363 -6.912 3.947 1.00 73.06 345 ARG A O 1
ATOM 2811 N N . ARG A 1 346 ? 11.473 -8.862 2.833 1.00 83.25 346 ARG A N 1
ATOM 2812 C CA . ARG A 1 346 ? 10.071 -8.853 2.381 1.00 83.25 346 ARG A CA 1
ATOM 2813 C C . ARG A 1 346 ? 9.154 -8.837 3.603 1.00 83.25 346 ARG A C 1
ATOM 2815 O O . ARG A 1 346 ? 9.003 -9.849 4.286 1.00 83.25 346 ARG A O 1
ATOM 2822 N N . TYR A 1 347 ? 8.600 -7.664 3.890 1.00 84.81 347 TYR A N 1
ATOM 2823 C CA . TYR A 1 347 ? 7.886 -7.398 5.128 1.00 84.81 347 TYR A CA 1
ATOM 2824 C C . TYR A 1 347 ? 6.610 -8.234 5.235 1.00 84.81 347 TYR A C 1
ATOM 2826 O O . TYR A 1 347 ? 5.783 -8.248 4.318 1.00 84.81 347 TYR A O 1
ATOM 2834 N N . LYS A 1 348 ? 6.423 -8.866 6.394 1.00 83.12 348 LYS A N 1
ATOM 2835 C CA . LYS A 1 348 ? 5.152 -9.434 6.842 1.00 83.12 348 LYS A CA 1
ATOM 2836 C C . LYS A 1 348 ? 4.878 -8.900 8.239 1.00 83.12 348 LYS A C 1
ATOM 2838 O O . LYS A 1 348 ? 5.772 -8.927 9.083 1.00 83.12 348 LYS A O 1
ATOM 2843 N N . ALA A 1 349 ? 3.664 -8.407 8.466 1.00 86.56 349 ALA A N 1
ATOM 2844 C CA . ALA A 1 349 ? 3.262 -7.998 9.803 1.00 86.56 349 ALA A CA 1
ATOM 2845 C C . ALA A 1 349 ? 3.331 -9.192 10.764 1.00 86.56 349 ALA A C 1
ATOM 2847 O O . ALA A 1 349 ? 3.143 -10.344 10.354 1.00 86.56 349 ALA A O 1
ATOM 2848 N N . LEU A 1 350 ? 3.589 -8.906 12.041 1.00 89.81 350 LEU A N 1
ATOM 2849 C CA . LEU A 1 350 ? 3.568 -9.935 13.075 1.00 89.81 350 LEU A CA 1
ATOM 2850 C C . LEU A 1 350 ? 2.167 -10.540 13.135 1.00 89.81 350 LEU A C 1
ATOM 2852 O O . LEU A 1 350 ? 1.179 -9.822 12.975 1.00 89.81 350 LEU A O 1
ATOM 2856 N N . LYS A 1 351 ? 2.064 -11.855 13.336 1.00 85.00 351 LYS A N 1
ATOM 2857 C CA . LYS A 1 351 ? 0.752 -12.438 13.612 1.00 85.00 351 LYS A CA 1
ATOM 2858 C C . LYS A 1 351 ? 0.279 -11.878 14.959 1.00 85.00 351 LYS A C 1
ATOM 2860 O O . LYS A 1 351 ? 1.098 -11.776 15.867 1.00 85.00 351 LYS A O 1
ATOM 2865 N N . PRO A 1 352 ? -0.979 -11.434 15.063 1.00 75.31 352 PRO A N 1
ATOM 2866 C CA . PRO A 1 352 ? -1.514 -11.047 16.349 1.00 75.31 352 PRO A CA 1
ATOM 2867 C C . PRO A 1 352 ? -1.643 -12.304 17.215 1.00 75.31 352 PRO A C 1
ATOM 2869 O O . PRO A 1 352 ? -2.123 -13.322 16.712 1.00 75.31 352 PRO A O 1
ATOM 2872 N N . ASP A 1 353 ? -1.171 -12.204 18.456 1.00 60.81 353 ASP A N 1
ATOM 2873 C CA . ASP A 1 353 ? -1.353 -13.219 19.502 1.00 60.81 353 ASP A CA 1
ATOM 2874 C C . ASP A 1 353 ? -2.815 -13.310 19.951 1.00 60.81 353 ASP A C 1
ATOM 2876 O O . ASP A 1 353 ? -3.473 -12.236 20.029 1.00 60.81 353 ASP A O 1
#

Nearest PDB structures (foldseek):
  1akt-assembly1_A  TM=6.386E-01  e=1.330E-03  Nitratidesulfovibrio vulgaris str. Hildenborough
  3ooj-assembly1_F  TM=4.756E-01  e=4.512E-02  Escherichia coli
  3ooj-assembly1_C  TM=4.008E-01  e=9.233E-02  Escherichia coli
  3ooj-assembly1_D  TM=4.218E-01  e=1.692E-01  Escherichia coli
  2j6h-assembly1_B  TM=3.887E-01  e=2.777E-01  Escherichia coli

Foldseek 3Di:
DDPPPCLLDFQAQEAEEEEEAQQCPLVLLLVLLCVLCVVNNRHYHYHDLLPDDLQDDDADDPRYEYEYEYEADQLAGFPSRLSSLLNHAQDAHEYEYEYEFAWDDDPLDTDAGANACHCVSSCVSNVVSNYHYQEYYYQHAHDQLLLPFFGDDPVRNVSSSVVSSVVSSVVSVCVRSVHGYYVVVVPVVSHVSVVSSVCCRVPVLQVQLLQKWFAPLDPLPCPLQVSQSQSQWDDDPSTIHGHSSDRSSLNSCLPRPSNGMFGQQPLVVVLVCCLVPPVVVVVQVVCVVPDNDDPDPVVVVVVSVVCSVVVVVVSSVVLVVCSVDNVSSVVSLVNTLSNDCVSHDSDHRDDDD

Sequence (353 aa):
MFIANTLATKAYSKIIIYYFSGSGNSRNVAFWLSKCAEENKVESQIINIAQIDRHSIDAPEPGSLIVFVSPVHGFNYPPIMLHFIMRFPKGKNKVVLMNTRAGMLIGKFITPGITGIAFYLSALILIIKGFSIKAILPVDMPSNWISLHPGLNERTVKYLHQKNKERVRVFARKILSGKSYYKALLEVYDIFCAPIALGYYFIGRFFFAKSFYASHDCNNCDICIKACPVKAIIKVDKRQFWTFNCESCMKCISNCPKRAIETGHGYIIGYSLTFSLVLLAAFYKYFDLSYFRIENSIVKMLIESVLFILLLAIWYRIVHWSMRFKIVERIIVFTSFTKYKWWGRRYKALKPD

Mean predicted aligned error: 4.95 Å

Solvent-accessible surface area (backbone atoms only — not comparable to full-atom values): 19089 Å² total; per-residue (Å²): 142,79,82,76,80,75,73,75,66,63,63,41,68,35,37,41,36,42,29,41,59,46,44,36,60,20,49,42,54,52,48,50,42,38,53,49,32,48,76,65,76,19,50,62,45,80,43,53,60,63,78,50,71,65,85,70,58,78,75,75,67,85,69,28,38,37,31,43,28,28,44,46,48,55,30,18,53,37,66,77,55,50,54,36,61,72,59,45,59,69,44,72,36,44,30,35,48,34,37,27,23,48,18,49,74,58,91,90,46,71,43,77,37,63,54,23,39,30,62,60,56,52,49,52,57,40,42,78,37,49,28,40,84,44,32,43,47,79,35,48,32,65,40,57,62,47,84,81,46,60,27,65,55,70,69,58,42,52,50,34,51,56,55,45,51,56,52,47,41,57,49,42,57,43,44,47,55,58,45,70,42,58,73,56,71,72,53,59,69,22,59,75,36,40,66,57,20,51,47,22,72,79,45,45,43,45,56,58,17,61,32,47,42,56,45,92,62,49,80,75,78,51,59,52,40,76,68,37,72,65,64,20,46,48,76,54,95,90,36,60,38,49,38,73,60,32,77,78,54,45,37,47,52,40,63,42,89,66,64,19,54,41,32,45,52,36,63,51,52,49,47,55,51,46,39,67,71,45,52,50,52,50,48,52,57,54,42,47,7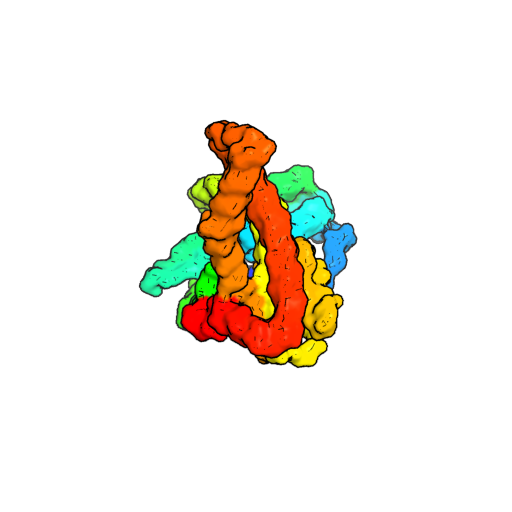5,74,65,64,79,79,78,54,65,68,63,45,53,52,53,51,52,52,51,51,54,56,52,46,55,52,50,51,51,52,53,61,59,46,44,75,42,66,72,55,33,50,52,50,49,70,42,11,56,58,71,37,71,88,37,20,58,71,52,66,48,77,80,79,129

pLDDT: mean 93.13, std 9.42, range [34.03, 98.88]

Secondary structure (DSSP, 8-state):
----------S-SEEEEEE--SSSHHHHHHHHHHHHHH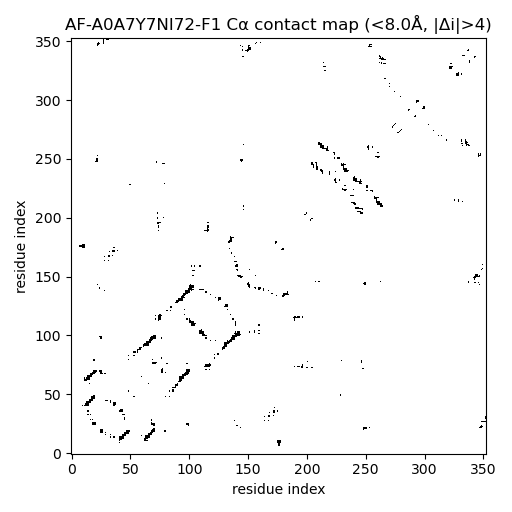HTT-EEEEEEGGGS-SSS-PPPPTTPEEEEEEE-BTTB--HHHHHHHHHSPP---EEEEEEEEEEEEETTEEE----TTHHHHHHHHHHHTT-EEEEEEEEEEEP--TTTSPPPPHHHHHHHHHHHHHHHHHHHHHHHTT--B-GGGG-GGGGGGHHHHHHIIIIIHHHHHTTEEE-TT-----HHHHT-TT--EEEETTEEEE-TT-----HHHHH-TT--EEE-HHHHHHHHHHIIIIIHHHHHHHHHHHS-----HHHHHHHHHHHHHHHHHHHHHHHHHHTTSHHHHHHHHHT-GGGSGGG-----PPPP-